Protein AF-A0A6L5P3E1-F1 (afdb_monomer_lite)

Radius of gyration: 33.95 Å; chains: 1; bounding box: 112×62×82 Å

Secondary structure (DSSP, 8-state):
-HHHHHHHHHHHHHHHHHHHHHHHHHHHHHHHHHHHHHHHHHHHHHHHHHHHHHHTT-EEEESSTT--EEEEE-SS-EEEEEGGGTPPPEE--S-EEEE-TTSEEEEESSSBPPPEE--HHHHHHHHHHHHT-TT-B-SS-EEEEEE-HHHHHHTT-S-SEEEEE-S-TT-S-BEETT-TT---EEEEEEEE--EEEEEEEEEE--SSS-EE------STT-------S---EEEEEEEEEE-EEEEEEEEETT--EEEEEEEE-HHHHHHHHHHHB-GGGTTSTHHHHHHHHHHHHHHHHHHHHTTSS-HHHHHHHHHHHHT-

InterPro domains:
  IPR018649 SHOCT domain [PF09851] (295-322)

Foldseek 3Di:
DVVVVVVVVVVVVVVVVVVVVVVVVVVVVVVVVVVVVVVVVVLLVVLVVLVVVQVVAWDKDQADPVSQKIWTDHLQFIWIDGNPPSDHTDTDDQWEWEADPQQKIWIQALDTDGIGHDDPVVSVVVVVSCVVPQRYYQYLFKDWWFWDPVQCVVLVFPHRIWMWTDRDQVDLWTFTSRRPVGWIKAWADKADDWDKDKAKWKWWDDDPDIDTDRDDQDPPPSDPPDDDPDIDMDIDIDMGIAFDWMWIWMATPVRDTDIIIIGGHPVRVVSCCVRNHDPPPVVPCPVVLVVVLVVVLVVLVVCVVVVVDDPVVSVVSNCVSVVD

Organism: Limosilactobacillus reuteri (NCBI:txid1598)

pLDDT: mean 70.56, std 16.51, range [34.97, 96.81]

Structure (mmCIF, N/CA/C/O backbone):
data_AF-A0A6L5P3E1-F1
#
_entry.id   AF-A0A6L5P3E1-F1
#
loop_
_atom_site.group_PDB
_atom_site.id
_atom_site.type_symbol
_atom_site.label_atom_id
_atom_site.label_alt_id
_atom_site.label_comp_id
_atom_site.label_asym_id
_atom_site.label_entity_id
_atom_site.label_seq_id
_atom_site.pdbx_PDB_ins_code
_atom_site.Cartn_x
_atom_site.Cartn_y
_atom_site.Cartn_z
_atom_site.occupancy
_atom_site.B_iso_or_equiv
_atom_site.auth_seq_id
_atom_site.auth_comp_id
_atom_site.auth_asym_id
_atom_site.auth_atom_id
_atom_site.pdbx_PDB_model_num
ATOM 1 N N . MET A 1 1 ? 76.278 -35.295 -17.788 1.00 58.22 1 MET A N 1
ATOM 2 C CA . MET A 1 1 ? 76.321 -33.839 -18.029 1.00 58.22 1 MET A CA 1
ATOM 3 C C . MET A 1 1 ? 75.333 -33.427 -19.122 1.00 58.22 1 MET A C 1
ATOM 5 O O . MET A 1 1 ? 74.475 -32.607 -18.835 1.00 58.22 1 MET A O 1
ATOM 9 N N . ASP A 1 2 ? 75.329 -34.061 -20.301 1.00 57.50 2 ASP A N 1
ATOM 10 C CA . ASP A 1 2 ? 74.426 -33.673 -21.412 1.00 57.50 2 ASP A CA 1
ATOM 11 C C . ASP A 1 2 ? 72.917 -33.856 -21.141 1.00 57.50 2 ASP A C 1
ATOM 13 O O . ASP A 1 2 ? 72.097 -33.037 -21.563 1.00 57.50 2 ASP A O 1
ATOM 17 N N . HIS A 1 3 ? 72.525 -34.878 -20.372 1.00 56.34 3 HIS A N 1
ATOM 18 C CA . HIS A 1 3 ? 71.117 -35.085 -19.995 1.00 56.34 3 HIS A CA 1
ATOM 19 C C . HIS A 1 3 ? 70.574 -34.029 -19.014 1.00 56.34 3 HIS A C 1
ATOM 21 O O . HIS A 1 3 ? 69.395 -33.688 -19.080 1.00 56.34 3 HIS A O 1
ATOM 27 N N . GLU A 1 4 ? 71.421 -33.474 -18.141 1.00 58.69 4 GLU A N 1
ATOM 28 C CA . GLU A 1 4 ? 71.029 -32.405 -17.209 1.00 58.69 4 GLU A CA 1
ATOM 29 C C . GLU A 1 4 ? 70.853 -31.066 -17.931 1.00 58.69 4 GLU A C 1
ATOM 31 O O . GLU A 1 4 ? 69.881 -30.355 -17.682 1.00 58.69 4 GLU A O 1
ATOM 36 N N . ILE A 1 5 ? 71.738 -30.757 -18.886 1.00 63.34 5 ILE A N 1
ATOM 37 C CA . ILE A 1 5 ? 71.661 -29.532 -19.696 1.00 63.34 5 ILE A CA 1
ATOM 38 C C . ILE A 1 5 ? 70.375 -29.526 -20.538 1.00 63.34 5 ILE A C 1
ATOM 40 O O . ILE A 1 5 ? 69.667 -28.521 -20.588 1.00 63.34 5 ILE A O 1
ATOM 44 N N . THR A 1 6 ? 70.011 -30.672 -21.121 1.00 68.38 6 THR A N 1
ATOM 45 C CA . THR A 1 6 ? 68.790 -30.817 -21.933 1.00 68.38 6 THR A CA 1
ATOM 46 C C . THR A 1 6 ? 67.511 -30.640 -21.102 1.00 68.38 6 THR A C 1
ATOM 48 O O . THR A 1 6 ? 66.546 -30.024 -21.556 1.00 68.38 6 THR A O 1
ATOM 51 N N . TYR A 1 7 ? 67.491 -31.134 -19.858 1.00 68.69 7 TYR A N 1
ATOM 52 C CA . TYR A 1 7 ? 66.347 -30.962 -18.957 1.00 68.69 7 TYR A CA 1
ATOM 53 C C . TYR A 1 7 ? 66.169 -29.500 -18.524 1.00 68.69 7 TYR A C 1
ATOM 55 O O . TYR A 1 7 ? 65.054 -28.978 -18.548 1.00 68.69 7 TYR A O 1
ATOM 63 N N . VAL A 1 8 ? 67.266 -28.816 -18.185 1.00 67.94 8 VAL A N 1
ATOM 64 C CA . VAL A 1 8 ? 67.237 -27.393 -17.810 1.00 67.94 8 VAL A CA 1
ATOM 65 C C . VAL A 1 8 ? 66.755 -26.527 -18.977 1.00 67.94 8 VAL A C 1
ATOM 67 O O . VAL A 1 8 ? 65.910 -25.655 -18.766 1.00 67.94 8 VAL A O 1
ATOM 70 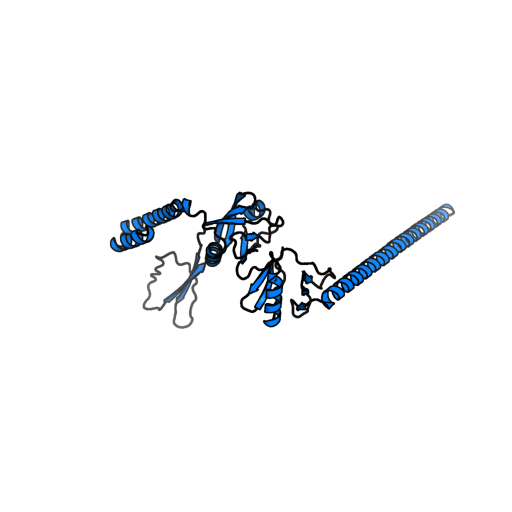N N . GLN A 1 9 ? 67.201 -26.811 -20.205 1.00 65.69 9 GLN A N 1
ATOM 71 C CA . GLN A 1 9 ? 66.767 -26.086 -21.402 1.00 65.69 9 GLN A CA 1
ATOM 72 C C . GLN A 1 9 ? 65.258 -26.252 -21.660 1.00 65.69 9 GLN A C 1
ATOM 74 O O . GLN A 1 9 ? 64.548 -25.261 -21.827 1.00 65.69 9 GLN A O 1
ATOM 79 N N . ASN A 1 10 ? 64.734 -27.479 -21.556 1.00 69.44 10 ASN A N 1
ATOM 80 C CA . ASN A 1 10 ? 63.301 -27.751 -21.718 1.00 69.44 10 ASN A CA 1
ATOM 81 C C . ASN A 1 10 ? 62.435 -27.041 -20.660 1.00 69.44 10 ASN A C 1
ATOM 83 O O . ASN A 1 10 ? 61.347 -26.553 -20.966 1.00 69.44 10 ASN A O 1
ATOM 87 N N . VAL A 1 11 ? 62.901 -26.940 -19.410 1.00 70.69 11 VAL A N 1
ATOM 88 C CA . VAL A 1 11 ? 62.178 -26.213 -18.348 1.00 70.69 11 VAL A CA 1
ATOM 89 C C . VAL A 1 11 ? 62.166 -24.701 -18.608 1.00 70.69 11 VAL A C 1
ATOM 91 O O . VAL A 1 11 ? 61.172 -24.033 -18.301 1.00 70.69 11 VAL A O 1
ATOM 94 N N . ILE A 1 12 ? 63.241 -24.149 -19.179 1.00 72.88 12 ILE A N 1
ATOM 95 C CA . ILE A 1 12 ? 63.320 -22.735 -19.573 1.00 72.88 12 ILE A CA 1
ATOM 96 C C . ILE A 1 12 ? 62.348 -22.446 -20.726 1.00 72.88 12 ILE A C 1
ATOM 98 O O . ILE A 1 12 ? 61.584 -21.480 -20.637 1.00 72.88 12 ILE A O 1
ATOM 102 N N . ASP A 1 13 ? 62.290 -23.315 -21.736 1.00 74.56 13 ASP A N 1
ATOM 103 C CA . ASP A 1 13 ? 61.394 -23.156 -22.888 1.00 74.56 13 ASP A CA 1
ATOM 104 C C . ASP A 1 13 ? 59.913 -23.261 -22.496 1.00 74.56 13 ASP A C 1
ATOM 106 O O . ASP A 1 13 ? 59.091 -22.444 -22.921 1.00 74.56 13 ASP A O 1
ATOM 110 N N . VAL A 1 14 ? 59.562 -24.183 -21.592 1.00 74.12 14 VAL A N 1
ATOM 111 C CA . VAL A 1 14 ? 58.193 -24.292 -21.056 1.00 74.12 14 VAL A CA 1
ATOM 112 C C . VAL A 1 14 ? 57.808 -23.045 -20.251 1.00 74.12 14 VAL A C 1
ATOM 114 O O . VAL A 1 14 ? 56.703 -22.525 -20.418 1.00 74.12 14 VAL A O 1
ATOM 117 N N . LYS A 1 15 ? 58.708 -22.507 -19.415 1.00 74.94 15 LYS A N 1
ATOM 118 C CA . LYS A 1 15 ? 58.455 -21.253 -18.678 1.00 74.94 15 LYS A CA 1
ATOM 119 C C . LYS A 1 15 ? 58.293 -20.058 -19.616 1.00 74.94 15 LYS A C 1
ATOM 121 O O . LYS A 1 15 ? 57.438 -19.208 -19.358 1.00 74.94 15 LYS A O 1
ATOM 126 N N . SER A 1 16 ? 59.081 -20.001 -20.689 1.00 75.19 16 SER A N 1
ATOM 127 C CA . SER A 1 16 ? 58.979 -18.966 -21.719 1.00 75.19 16 SER A CA 1
ATOM 128 C C . SER A 1 16 ? 57.623 -19.031 -22.434 1.00 75.19 16 SER A C 1
ATOM 130 O O . SER A 1 16 ? 56.894 -18.039 -22.463 1.00 75.19 16 SER A O 1
ATOM 132 N N . CYS A 1 17 ? 57.209 -20.227 -22.868 1.00 77.81 17 CYS A N 1
ATOM 133 C CA . CYS A 1 17 ? 55.918 -20.455 -23.523 1.00 77.81 17 CYS A CA 1
ATOM 134 C C . CYS A 1 17 ? 54.720 -20.124 -22.611 1.00 77.81 17 CYS A C 1
ATOM 136 O O . CYS A 1 17 ? 53.747 -19.503 -23.046 1.00 77.81 17 CYS A O 1
ATOM 138 N N . ILE A 1 18 ? 54.783 -20.490 -21.323 1.00 80.75 18 ILE A N 1
ATOM 139 C CA . ILE A 1 18 ? 53.735 -20.148 -20.346 1.00 80.75 18 ILE A CA 1
ATOM 140 C C . ILE A 1 18 ? 53.660 -18.632 -20.144 1.00 80.75 18 ILE A C 1
ATOM 142 O O . ILE A 1 18 ? 52.561 -18.078 -20.137 1.00 80.75 18 ILE A O 1
ATOM 146 N N . ARG A 1 19 ? 54.804 -17.947 -20.013 1.00 80.44 19 ARG A N 1
ATOM 147 C CA . ARG A 1 19 ? 54.857 -16.486 -19.850 1.00 80.44 19 ARG A CA 1
ATOM 148 C C . ARG A 1 19 ? 54.279 -15.763 -21.068 1.00 80.44 19 ARG A C 1
ATOM 150 O O . ARG A 1 19 ? 53.535 -14.802 -20.896 1.00 80.44 19 ARG A O 1
ATOM 157 N N . GLU A 1 20 ? 54.571 -16.238 -22.274 1.00 84.81 20 GLU A N 1
ATOM 158 C CA . GLU A 1 20 ? 54.031 -15.670 -23.511 1.00 84.81 20 GLU A CA 1
ATOM 159 C C . GLU A 1 20 ? 52.504 -15.820 -23.585 1.00 84.81 20 GLU A C 1
ATOM 161 O O . GLU A 1 20 ? 51.795 -14.833 -23.787 1.00 84.81 20 GLU A O 1
ATOM 166 N N . LYS A 1 21 ? 51.972 -17.017 -23.299 1.00 81.69 21 LYS A N 1
ATOM 167 C CA . LYS A 1 21 ? 50.517 -17.246 -23.241 1.00 81.69 21 LYS A CA 1
ATOM 168 C C . LYS A 1 21 ? 49.832 -16.409 -22.160 1.00 81.69 21 LYS A C 1
ATOM 170 O O . LYS A 1 21 ? 48.739 -15.894 -22.391 1.00 81.69 21 LYS A O 1
ATOM 175 N N . LEU A 1 22 ? 50.473 -16.240 -21.002 1.00 81.75 22 LEU A N 1
ATOM 176 C CA . LEU A 1 22 ? 49.956 -15.410 -19.914 1.00 81.75 22 LEU A CA 1
ATOM 177 C C . LEU A 1 22 ? 49.899 -13.930 -20.326 1.00 81.75 22 LEU A C 1
ATOM 179 O O . LEU A 1 22 ? 48.894 -13.269 -20.081 1.00 81.75 22 LEU A O 1
ATOM 183 N N . ASN A 1 23 ? 50.930 -13.429 -21.013 1.00 83.50 23 ASN A N 1
ATOM 184 C CA . ASN A 1 23 ? 50.966 -12.061 -21.534 1.00 83.50 23 ASN A CA 1
ATOM 185 C C . ASN A 1 23 ? 49.878 -11.816 -22.588 1.00 83.50 23 ASN A C 1
ATOM 187 O O . ASN A 1 23 ? 49.206 -10.787 -22.537 1.00 83.50 23 ASN A O 1
ATOM 191 N N . VAL A 1 24 ? 49.654 -12.769 -23.499 1.00 85.69 24 VAL A N 1
ATOM 192 C CA . VAL A 1 24 ? 48.561 -12.693 -24.484 1.00 85.69 24 VAL A CA 1
ATOM 193 C C . VAL A 1 24 ? 47.199 -12.685 -23.782 1.00 85.69 24 VAL A C 1
ATOM 195 O O . VAL A 1 24 ? 46.338 -11.874 -24.119 1.00 85.69 24 VAL A O 1
ATOM 198 N N . MET A 1 25 ? 47.010 -13.522 -22.759 1.00 87.94 25 MET A N 1
ATOM 199 C CA . MET A 1 25 ? 45.773 -13.544 -21.973 1.00 87.94 25 MET A CA 1
ATOM 200 C C . MET A 1 25 ? 45.535 -12.217 -21.235 1.00 87.94 25 MET A C 1
ATOM 202 O O . MET A 1 25 ? 44.429 -11.678 -21.288 1.00 87.94 25 MET A O 1
ATOM 206 N N . PHE A 1 26 ? 46.565 -11.649 -20.598 1.00 84.62 26 PHE A N 1
ATOM 207 C CA . PHE A 1 26 ? 46.470 -10.337 -19.951 1.00 84.62 26 PHE A CA 1
ATOM 208 C C . PHE A 1 26 ? 46.160 -9.222 -20.947 1.00 84.62 26 PHE A C 1
ATOM 210 O O . PHE A 1 26 ? 45.345 -8.351 -20.648 1.00 84.62 26 PHE A O 1
ATOM 217 N N . PHE A 1 27 ? 46.751 -9.268 -22.140 1.00 86.75 27 PHE A N 1
ATOM 218 C CA . PHE A 1 27 ? 46.481 -8.299 -23.198 1.00 86.75 27 PHE A CA 1
ATOM 219 C C . PHE A 1 27 ? 45.021 -8.360 -23.675 1.00 86.75 27 PHE A C 1
ATOM 221 O O . PHE A 1 27 ? 44.372 -7.323 -23.813 1.00 86.75 27 PHE A O 1
ATOM 228 N N . ILE A 1 28 ? 44.461 -9.564 -23.840 1.00 86.69 28 ILE A N 1
ATOM 229 C CA . ILE A 1 28 ? 43.047 -9.755 -24.201 1.00 86.69 28 ILE A CA 1
ATOM 230 C C . ILE A 1 28 ? 42.117 -9.229 -23.096 1.00 86.69 28 ILE A C 1
ATOM 232 O O . ILE A 1 28 ? 41.167 -8.501 -23.389 1.00 86.69 28 ILE A O 1
ATOM 236 N N . ILE A 1 29 ? 42.400 -9.543 -21.825 1.00 85.56 29 ILE A N 1
ATOM 237 C CA . ILE A 1 29 ? 41.624 -9.037 -20.678 1.00 85.56 29 ILE A CA 1
ATOM 238 C C . ILE A 1 29 ? 41.685 -7.506 -20.622 1.00 85.56 29 ILE A C 1
ATOM 240 O O . ILE A 1 29 ? 40.664 -6.852 -20.412 1.00 85.56 29 ILE A O 1
ATOM 244 N N . PHE A 1 30 ? 42.860 -6.922 -20.856 1.00 86.56 30 PHE A N 1
ATOM 245 C CA . PHE A 1 30 ? 43.052 -5.476 -20.862 1.00 86.56 30 PHE A CA 1
ATOM 246 C C . PHE A 1 30 ? 42.225 -4.784 -21.957 1.00 86.56 30 PHE A C 1
ATOM 248 O O . PHE A 1 30 ? 41.533 -3.805 -21.674 1.00 86.56 30 PHE A O 1
ATOM 255 N N . ILE A 1 31 ? 42.208 -5.330 -23.179 1.00 88.31 31 ILE A N 1
ATOM 256 C CA . ILE A 1 31 ? 41.351 -4.833 -24.270 1.00 88.31 31 ILE A CA 1
ATOM 257 C C . ILE A 1 31 ? 39.869 -4.928 -23.887 1.00 88.31 31 ILE A C 1
ATOM 259 O O . ILE A 1 31 ? 39.111 -3.987 -24.128 1.00 88.31 31 ILE A O 1
ATOM 263 N N . PHE A 1 32 ? 39.452 -6.029 -23.256 1.00 87.44 32 PHE A N 1
ATOM 264 C CA . PHE A 1 32 ? 38.067 -6.208 -22.824 1.0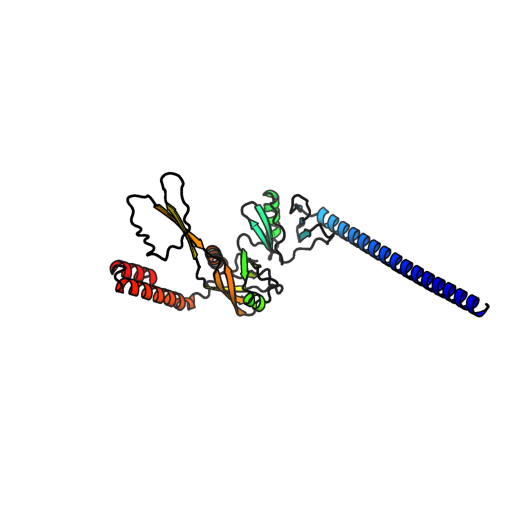0 87.44 32 PHE A CA 1
ATOM 265 C C . PHE A 1 32 ? 37.657 -5.180 -21.759 1.00 87.44 32 PHE A C 1
ATOM 267 O O . PHE A 1 32 ? 36.579 -4.595 -21.856 1.00 87.44 32 PHE A O 1
ATOM 274 N N . ILE A 1 33 ? 38.531 -4.895 -20.787 1.00 84.88 33 ILE A N 1
ATOM 275 C CA . ILE A 1 33 ? 38.301 -3.865 -19.763 1.00 84.88 33 ILE A CA 1
ATOM 276 C C . ILE A 1 33 ? 38.181 -2.479 -20.406 1.00 84.88 33 ILE A C 1
ATOM 278 O O . ILE A 1 33 ? 37.251 -1.742 -20.082 1.00 84.88 33 ILE A O 1
ATOM 282 N N . ILE A 1 34 ? 39.060 -2.130 -21.353 1.00 86.25 34 ILE A N 1
ATOM 283 C CA . ILE A 1 34 ? 38.974 -0.855 -22.086 1.00 86.25 34 ILE A CA 1
ATOM 284 C C . ILE A 1 34 ? 37.653 -0.762 -22.859 1.00 86.25 34 ILE A C 1
ATOM 286 O O . ILE A 1 34 ? 36.984 0.271 -22.800 1.00 86.25 34 ILE A O 1
ATOM 290 N N . GLY A 1 35 ? 37.252 -1.838 -23.543 1.00 84.94 35 GLY A N 1
ATOM 291 C CA . GLY A 1 35 ? 35.982 -1.907 -24.267 1.00 84.94 35 GLY A CA 1
ATOM 292 C C . GLY A 1 35 ? 34.771 -1.730 -23.348 1.00 84.94 35 GLY A C 1
ATOM 293 O O . GLY A 1 35 ? 33.874 -0.942 -23.655 1.00 84.94 35 GLY A O 1
ATOM 294 N N . LEU A 1 36 ? 34.772 -2.390 -22.186 1.00 81.94 36 LEU A N 1
ATOM 295 C CA . LEU A 1 36 ? 33.718 -2.268 -21.180 1.00 81.94 36 LEU A CA 1
ATOM 296 C C . LEU A 1 36 ? 33.656 -0.846 -20.603 1.00 81.94 36 LEU A C 1
ATOM 298 O O . LEU A 1 36 ? 32.580 -0.253 -20.557 1.00 81.94 36 LEU A O 1
ATOM 302 N N . CYS A 1 37 ? 34.799 -0.263 -20.232 1.00 78.69 37 CYS A N 1
ATOM 303 C CA . CYS A 1 37 ? 34.883 1.120 -19.761 1.00 78.69 37 CYS A CA 1
ATOM 304 C C . CYS A 1 37 ? 34.378 2.109 -20.821 1.00 78.69 37 CYS A C 1
ATOM 306 O O . CYS A 1 37 ? 33.576 2.990 -20.511 1.00 78.69 37 CYS A O 1
ATOM 308 N N . GLY A 1 38 ? 34.784 1.938 -22.083 1.00 80.75 38 GLY A N 1
ATOM 309 C CA . GLY A 1 38 ? 34.310 2.751 -23.204 1.00 80.75 38 GLY A CA 1
ATOM 310 C C . GLY A 1 38 ? 32.798 2.642 -23.410 1.00 80.75 38 GLY A C 1
ATOM 311 O O . GLY A 1 38 ? 32.121 3.660 -23.564 1.00 80.75 38 GLY A O 1
ATOM 312 N N . PHE A 1 39 ? 32.246 1.429 -23.331 1.00 79.12 39 PHE A N 1
ATOM 313 C CA . PHE A 1 39 ? 30.806 1.183 -23.410 1.00 79.12 39 PHE A CA 1
ATOM 314 C C . PHE A 1 39 ? 30.034 1.841 -22.255 1.00 79.12 39 PHE A C 1
ATOM 316 O O . PHE A 1 39 ? 28.998 2.472 -22.486 1.00 79.12 39 PHE A O 1
ATOM 323 N N . LEU A 1 40 ? 30.546 1.753 -21.024 1.00 67.88 40 LEU A N 1
ATOM 324 C CA . LEU A 1 40 ? 29.945 2.392 -19.849 1.00 67.88 40 LEU A CA 1
ATOM 325 C C . LEU A 1 40 ? 29.960 3.924 -19.968 1.00 67.88 40 LEU A C 1
ATOM 327 O O . LEU A 1 40 ? 28.929 4.564 -19.754 1.00 67.88 40 LEU A O 1
ATOM 331 N N . ILE A 1 41 ? 31.082 4.513 -20.396 1.00 72.75 41 ILE A N 1
ATOM 332 C CA . ILE A 1 41 ? 31.205 5.961 -20.643 1.00 72.75 41 ILE A CA 1
ATOM 333 C C . ILE A 1 41 ? 30.252 6.408 -21.761 1.00 72.75 41 ILE A C 1
ATOM 335 O O . ILE A 1 41 ? 29.603 7.452 -21.648 1.00 72.75 41 ILE A O 1
ATOM 339 N N . TYR A 1 42 ? 30.143 5.625 -22.837 1.00 76.81 42 TYR A N 1
ATOM 340 C CA . TYR A 1 42 ? 29.213 5.900 -23.930 1.00 76.81 42 TYR A CA 1
ATOM 341 C C . TYR A 1 42 ? 27.756 5.882 -23.448 1.00 76.81 42 TYR A C 1
ATOM 343 O O . TYR A 1 42 ? 27.034 6.855 -23.681 1.00 76.81 42 TYR A O 1
ATOM 351 N N . ARG A 1 43 ? 27.329 4.839 -22.714 1.00 69.88 43 ARG A N 1
ATOM 352 C CA . ARG A 1 43 ? 25.978 4.790 -22.122 1.00 69.88 43 ARG A CA 1
ATOM 353 C C . ARG A 1 43 ? 25.718 5.983 -21.210 1.00 69.88 43 ARG A C 1
ATOM 355 O O . ARG A 1 43 ? 24.656 6.593 -21.321 1.00 69.88 43 ARG A O 1
ATOM 362 N N . TYR A 1 44 ? 26.683 6.344 -20.366 1.00 68.88 44 TYR A N 1
ATOM 363 C CA . TYR A 1 44 ? 26.567 7.499 -19.478 1.00 68.88 44 TYR A CA 1
ATOM 364 C C . TYR A 1 44 ? 26.323 8.800 -20.261 1.00 68.88 44 TYR A C 1
ATOM 366 O O . TYR A 1 44 ? 25.380 9.535 -19.963 1.00 68.88 44 TYR A O 1
ATOM 374 N N . LYS A 1 45 ? 27.104 9.062 -21.321 1.00 67.56 45 LYS A N 1
ATOM 375 C CA . LYS A 1 45 ? 26.925 10.248 -22.181 1.00 67.56 45 LYS A CA 1
ATOM 376 C C . LYS A 1 45 ? 25.566 10.265 -22.887 1.00 67.56 45 LYS A C 1
ATOM 378 O O . LYS A 1 45 ? 24.901 11.300 -22.893 1.00 67.56 45 LYS A O 1
ATOM 383 N N . VAL A 1 46 ? 25.137 9.139 -23.461 1.00 68.88 46 VAL A N 1
ATOM 384 C CA . VAL A 1 46 ? 23.832 9.037 -24.140 1.00 68.88 46 VAL A CA 1
ATOM 385 C C . VAL A 1 46 ? 22.680 9.301 -23.167 1.00 68.88 46 VAL A C 1
ATOM 387 O O . VAL A 1 46 ? 21.758 10.047 -23.500 1.00 68.88 46 VAL A O 1
ATOM 390 N N . ASN A 1 47 ? 22.740 8.740 -21.957 1.00 63.28 47 ASN A N 1
ATOM 391 C CA . ASN A 1 47 ? 21.712 8.944 -20.935 1.00 63.28 47 ASN A CA 1
ATOM 392 C C . ASN A 1 47 ? 21.675 10.400 -20.450 1.00 63.28 47 ASN A C 1
ATOM 394 O O . ASN A 1 47 ? 20.591 10.977 -20.361 1.00 63.28 47 ASN A O 1
ATOM 398 N N . LYS A 1 48 ? 22.841 11.024 -20.233 1.00 64.62 48 LYS A N 1
ATOM 399 C CA . LYS A 1 48 ? 22.949 12.444 -19.862 1.00 64.62 48 LYS A CA 1
ATOM 400 C C . LYS A 1 48 ? 22.353 13.372 -20.927 1.00 64.62 48 LYS A C 1
ATOM 402 O O . LYS A 1 48 ? 21.625 14.298 -20.589 1.00 64.62 48 LYS A O 1
ATOM 407 N N . ASN A 1 49 ? 22.591 13.098 -22.210 1.00 65.25 49 ASN A N 1
ATOM 408 C CA . ASN A 1 49 ? 22.023 13.899 -23.300 1.00 65.25 49 ASN A CA 1
ATOM 409 C C . ASN A 1 49 ? 20.498 13.754 -23.406 1.00 65.25 49 ASN A C 1
ATOM 411 O O . ASN A 1 49 ? 19.802 14.749 -23.598 1.00 65.25 49 ASN A O 1
ATOM 415 N N . LYS A 1 50 ? 19.962 12.534 -23.250 1.00 63.41 50 LYS A N 1
ATOM 416 C CA . LYS A 1 50 ? 18.505 12.315 -23.201 1.00 63.41 50 LYS A CA 1
ATOM 417 C C . LYS A 1 50 ? 17.865 13.060 -22.031 1.00 63.41 50 LYS A C 1
ATOM 419 O O . LYS A 1 50 ? 16.809 13.655 -22.205 1.00 63.41 50 LYS A O 1
ATOM 424 N N . PHE A 1 51 ? 18.515 13.041 -20.871 1.00 61.56 51 PHE A N 1
ATOM 425 C CA . PHE A 1 51 ? 18.074 13.777 -19.693 1.00 61.56 51 PHE A CA 1
ATOM 426 C C . PHE A 1 51 ? 18.042 15.289 -19.935 1.00 61.56 51 PHE A C 1
ATOM 428 O O . PHE A 1 51 ? 16.998 15.900 -19.739 1.00 61.56 51 PHE A O 1
ATOM 435 N N . ASN A 1 52 ? 19.135 15.875 -20.433 1.00 64.62 52 ASN A N 1
ATOM 436 C CA . ASN A 1 52 ? 19.201 17.312 -20.707 1.00 64.62 52 ASN A CA 1
ATOM 437 C C . ASN A 1 52 ? 18.083 17.771 -21.655 1.00 64.62 52 ASN A C 1
ATOM 439 O O . ASN A 1 52 ? 17.478 18.807 -21.420 1.00 64.62 52 ASN A O 1
ATOM 443 N N . LYS A 1 53 ? 17.756 16.960 -22.670 1.00 64.94 53 LYS A N 1
ATOM 444 C CA . LYS A 1 53 ? 16.668 17.250 -23.611 1.00 64.94 53 LYS A CA 1
ATOM 445 C C . LYS A 1 53 ? 15.277 17.227 -22.961 1.00 64.94 53 LYS A C 1
ATOM 447 O O . LYS A 1 53 ? 14.413 17.998 -23.352 1.00 64.94 53 LYS A O 1
ATOM 452 N N . ILE A 1 54 ? 15.050 16.343 -21.987 1.00 61.84 54 ILE A N 1
ATOM 453 C CA . ILE A 1 54 ? 13.795 16.309 -21.214 1.00 61.84 54 ILE A CA 1
ATOM 454 C C . ILE A 1 54 ? 13.722 17.529 -20.285 1.00 61.84 54 ILE A C 1
ATOM 456 O O . ILE A 1 54 ? 12.677 18.155 -20.165 1.00 61.84 54 ILE A O 1
ATOM 460 N N . MET A 1 55 ? 14.843 17.897 -19.667 1.00 59.97 55 MET A N 1
ATOM 461 C CA . MET A 1 55 ? 14.932 19.016 -18.723 1.00 59.97 55 MET A CA 1
ATOM 462 C C . MET A 1 55 ? 14.790 20.394 -19.374 1.00 59.97 55 MET A C 1
ATOM 464 O O . MET A 1 55 ? 14.393 21.334 -18.699 1.00 59.97 55 MET A O 1
ATOM 468 N N . GLU A 1 56 ? 15.096 20.523 -20.664 1.00 59.62 56 GLU A N 1
ATOM 469 C CA . GLU A 1 56 ? 15.005 21.788 -21.408 1.00 59.62 56 GLU A CA 1
ATOM 470 C C . GLU A 1 56 ? 13.561 22.311 -21.530 1.00 59.62 56 GLU A C 1
ATOM 472 O O . GLU A 1 56 ? 13.345 23.514 -21.659 1.00 59.62 56 GLU A O 1
ATOM 477 N N . HIS A 1 57 ? 12.570 21.418 -21.429 1.00 54.53 57 HIS A N 1
ATOM 478 C CA . HIS A 1 57 ? 11.146 21.749 -21.555 1.00 54.53 57 HIS A CA 1
ATOM 479 C C . HIS A 1 57 ? 10.307 21.345 -20.336 1.00 54.53 57 HIS A C 1
ATOM 481 O O . HIS A 1 57 ? 9.104 21.597 -20.312 1.00 54.53 57 HIS A O 1
ATOM 487 N N . ALA A 1 58 ? 10.916 20.715 -19.329 1.00 56.59 58 ALA A N 1
ATOM 488 C CA . ALA A 1 58 ? 10.205 20.244 -18.152 1.00 56.59 58 ALA A CA 1
ATOM 489 C C . ALA A 1 58 ? 10.285 21.247 -16.998 1.00 56.59 58 ALA A C 1
ATOM 491 O O . ALA A 1 58 ? 11.334 21.828 -16.720 1.00 56.59 58 ALA A O 1
ATOM 492 N N . THR A 1 59 ? 9.189 21.381 -16.255 1.00 57.41 59 THR A N 1
ATOM 493 C CA . THR A 1 59 ? 9.235 21.973 -14.915 1.00 57.41 59 THR A CA 1
ATOM 494 C C . THR A 1 59 ? 9.715 20.898 -13.941 1.00 57.41 59 THR A C 1
ATOM 496 O O . THR A 1 59 ? 9.251 19.756 -13.980 1.00 57.41 59 THR A O 1
ATOM 499 N N . VAL A 1 60 ? 10.696 21.237 -13.102 1.00 57.47 60 VAL A N 1
ATOM 500 C CA . VAL A 1 60 ? 11.454 20.253 -12.316 1.00 57.47 60 VAL A CA 1
ATOM 501 C C . VAL A 1 60 ? 11.322 20.562 -10.834 1.00 57.47 60 VAL A C 1
ATOM 503 O O . VAL A 1 60 ? 11.683 21.647 -10.383 1.00 57.47 60 VAL A O 1
ATOM 506 N N . GLY A 1 61 ? 10.839 19.581 -10.074 1.00 58.75 61 GLY A N 1
ATOM 507 C CA . GLY A 1 61 ? 10.884 19.582 -8.615 1.00 58.75 61 GLY A CA 1
ATOM 508 C C . GLY A 1 61 ? 11.910 18.562 -8.124 1.00 58.75 61 GLY A C 1
ATOM 509 O O . GLY A 1 61 ? 11.768 17.365 -8.389 1.00 58.75 61 GLY A O 1
ATOM 510 N N . ALA A 1 62 ? 12.942 19.017 -7.411 1.00 54.41 62 ALA A N 1
ATOM 511 C CA . ALA A 1 62 ? 13.885 18.125 -6.735 1.00 54.41 62 ALA A CA 1
ATOM 512 C C . ALA A 1 62 ? 13.212 17.432 -5.530 1.00 54.41 62 ALA A C 1
ATOM 514 O O . ALA A 1 62 ? 12.441 18.050 -4.792 1.00 54.41 62 ALA A O 1
ATOM 515 N N . PHE A 1 63 ? 13.489 16.140 -5.330 1.00 52.38 63 PHE A N 1
ATOM 516 C CA . PHE A 1 63 ? 12.873 15.304 -4.287 1.00 52.38 63 PHE A CA 1
ATOM 517 C C . PHE A 1 63 ? 13.623 15.311 -2.955 1.00 52.38 63 PHE A C 1
ATOM 519 O O . PHE A 1 63 ? 13.162 14.764 -1.956 1.00 52.38 63 PHE A O 1
ATOM 526 N N . ASN A 1 64 ? 14.800 15.905 -2.936 1.00 52.66 64 ASN A N 1
ATOM 527 C CA . ASN A 1 64 ? 15.726 15.814 -1.831 1.00 52.66 64 ASN A CA 1
ATOM 528 C C . ASN A 1 64 ? 16.730 16.961 -1.917 1.00 52.66 64 ASN A C 1
ATOM 530 O O . ASN A 1 64 ? 16.998 17.507 -2.987 1.00 52.66 64 ASN A O 1
ATOM 534 N N . ASN A 1 65 ? 17.253 17.350 -0.754 1.00 50.78 65 ASN A N 1
ATOM 535 C CA . ASN A 1 65 ? 18.122 18.521 -0.611 1.00 50.78 65 ASN A CA 1
ATOM 536 C C . ASN A 1 65 ? 19.447 18.386 -1.377 1.00 50.78 65 ASN A C 1
ATOM 538 O O . ASN A 1 65 ? 20.084 19.389 -1.678 1.00 50.78 65 ASN A O 1
ATOM 542 N N . ASP A 1 66 ? 19.863 17.155 -1.670 1.00 54.56 66 ASP A N 1
ATOM 543 C CA . ASP A 1 66 ? 21.043 16.817 -2.470 1.00 54.56 66 ASP A CA 1
ATOM 544 C C . ASP A 1 66 ? 20.742 16.757 -3.978 1.00 54.56 66 ASP A C 1
ATOM 546 O O . ASP A 1 66 ? 21.651 16.565 -4.784 1.00 54.56 66 ASP A O 1
ATOM 550 N N . GLY A 1 67 ? 19.471 16.912 -4.363 1.00 56.75 67 GLY A N 1
ATOM 551 C CA . GLY A 1 67 ? 19.008 16.813 -5.735 1.00 56.75 67 GLY A CA 1
ATOM 552 C C . GLY A 1 67 ? 19.152 15.418 -6.328 1.00 56.75 67 GLY A C 1
ATOM 553 O O . GLY A 1 67 ? 19.105 15.322 -7.544 1.00 56.75 67 GLY A O 1
ATOM 554 N N . SER A 1 68 ? 19.340 14.353 -5.534 1.00 57.03 68 SER A N 1
ATOM 555 C CA . SER A 1 68 ? 19.606 13.002 -6.055 1.00 57.03 68 SER A CA 1
ATOM 556 C C . SER A 1 68 ? 18.361 12.253 -6.550 1.00 57.03 68 SER A C 1
ATOM 558 O O . SER A 1 68 ? 18.464 11.166 -7.109 1.00 57.03 68 SER A O 1
ATOM 560 N N . ALA A 1 69 ? 17.180 12.848 -6.448 1.00 59.38 69 ALA A N 1
ATOM 561 C CA . ALA A 1 69 ? 15.954 12.406 -7.088 1.00 59.38 69 ALA A CA 1
ATOM 562 C C . ALA A 1 69 ? 15.162 13.624 -7.580 1.00 59.38 69 ALA A C 1
ATOM 564 O O . ALA A 1 69 ? 15.211 14.706 -6.996 1.00 59.38 69 ALA A O 1
ATOM 565 N N . TYR A 1 70 ? 14.420 13.470 -8.671 1.00 65.69 70 TYR A N 1
ATOM 566 C CA . TYR A 1 70 ? 13.556 14.528 -9.200 1.00 65.69 70 TYR A CA 1
ATOM 567 C C . TYR A 1 70 ? 12.308 13.937 -9.841 1.00 65.69 70 TYR A C 1
ATOM 569 O O . TYR A 1 70 ? 12.325 12.811 -10.351 1.00 65.69 70 TYR A O 1
ATOM 577 N N . ILE A 1 71 ? 11.246 14.740 -9.861 1.00 67.62 71 ILE A N 1
ATOM 578 C CA . ILE A 1 71 ? 10.210 14.625 -10.879 1.00 67.62 71 ILE A CA 1
ATOM 579 C C . ILE A 1 71 ? 10.420 15.763 -11.861 1.00 67.62 71 ILE A C 1
ATOM 581 O O . ILE A 1 71 ? 10.559 16.926 -11.477 1.00 67.62 71 ILE A O 1
ATOM 585 N N . ALA A 1 72 ? 10.400 15.403 -13.133 1.00 68.69 72 ALA A N 1
ATOM 586 C CA . ALA A 1 72 ? 10.245 16.338 -14.228 1.00 68.69 72 ALA A CA 1
ATOM 587 C C . ALA A 1 72 ? 8.858 16.123 -14.829 1.00 68.69 72 ALA A C 1
ATOM 589 O O . ALA A 1 72 ? 8.401 14.984 -14.942 1.00 68.69 72 ALA A O 1
ATOM 590 N N . PHE A 1 73 ? 8.184 17.193 -15.216 1.00 67.56 73 PHE A N 1
ATOM 591 C CA . PHE A 1 73 ? 6.943 17.090 -15.969 1.00 67.56 73 PHE A CA 1
ATOM 592 C C . PHE A 1 73 ? 6.935 18.082 -17.129 1.00 67.56 73 PHE A C 1
ATOM 594 O O . PHE A 1 73 ? 7.351 19.229 -16.973 1.00 67.56 73 PHE A O 1
ATOM 601 N N . ASP A 1 74 ? 6.483 17.609 -18.287 1.00 67.56 74 ASP A N 1
ATOM 602 C CA . ASP A 1 74 ? 6.120 18.426 -19.445 1.00 67.56 74 ASP A CA 1
ATOM 603 C C . ASP A 1 74 ? 4.583 18.435 -19.605 1.00 67.56 74 ASP A C 1
ATOM 605 O O . ASP A 1 74 ? 3.863 17.865 -18.777 1.00 67.56 74 ASP A O 1
ATOM 609 N N . GLU A 1 75 ? 4.067 19.109 -20.636 1.00 63.41 75 GLU A N 1
ATOM 610 C CA . GLU A 1 75 ? 2.619 19.233 -20.886 1.00 63.41 75 GLU A CA 1
ATOM 611 C C . GLU A 1 75 ? 1.903 17.872 -21.024 1.00 63.41 75 GLU A C 1
ATOM 613 O O . GLU A 1 75 ? 0.711 17.763 -20.729 1.00 63.41 75 GLU A O 1
ATOM 618 N N . GLU A 1 76 ? 2.628 16.821 -21.418 1.00 61.62 76 GLU A N 1
ATOM 619 C CA . GLU A 1 76 ? 2.089 15.509 -21.790 1.00 61.62 76 GLU A CA 1
ATOM 620 C C . GLU A 1 76 ? 2.667 14.334 -20.984 1.00 61.62 76 GLU A C 1
ATOM 622 O O . GLU A 1 76 ? 2.132 13.218 -21.045 1.00 61.62 76 GLU A O 1
ATOM 627 N N . ASN A 1 77 ? 3.766 14.536 -20.244 1.00 62.72 77 ASN A N 1
ATOM 628 C CA . ASN A 1 77 ? 4.488 13.471 -19.538 1.00 62.72 77 ASN A CA 1
ATOM 629 C C . ASN A 1 77 ? 4.966 13.860 -18.129 1.00 62.72 77 ASN A C 1
ATOM 631 O O . ASN A 1 77 ? 5.519 14.933 -17.917 1.00 62.72 77 ASN A O 1
ATOM 635 N N . VAL A 1 78 ? 4.857 12.921 -17.180 1.00 67.25 78 VAL A N 1
ATOM 636 C CA . VAL A 1 78 ? 5.563 12.969 -15.891 1.00 67.25 78 VAL A CA 1
ATOM 637 C C . VAL A 1 78 ? 6.696 11.941 -15.910 1.00 67.25 78 VAL A C 1
ATOM 639 O O . VAL A 1 78 ? 6.518 10.801 -16.349 1.00 67.25 78 VAL A O 1
ATOM 642 N N . TYR A 1 79 ? 7.865 12.330 -15.422 1.00 70.19 79 TYR A N 1
ATOM 643 C CA . TYR A 1 79 ? 9.070 11.514 -15.345 1.00 70.19 79 TYR A CA 1
ATOM 644 C C . TYR A 1 79 ? 9.601 11.518 -13.915 1.00 70.19 79 TYR A C 1
ATOM 646 O O . TYR A 1 79 ? 9.602 12.562 -13.270 1.00 70.19 79 TYR A O 1
ATOM 654 N N . SER A 1 80 ? 10.118 10.386 -13.439 1.00 68.50 80 SER A N 1
ATOM 655 C CA . SER A 1 80 ? 10.980 10.349 -12.251 1.00 68.50 80 SER A CA 1
ATOM 656 C C . SER A 1 80 ? 12.331 9.746 -12.572 1.00 68.50 80 SER A C 1
ATOM 658 O O . SER A 1 80 ? 12.495 8.971 -13.524 1.00 68.50 80 SER A O 1
ATOM 660 N N . ASN A 1 81 ? 13.309 10.099 -11.745 1.00 63.81 81 ASN A N 1
ATOM 661 C CA . ASN A 1 81 ? 14.608 9.456 -11.751 1.00 63.81 81 ASN A CA 1
ATOM 662 C C . ASN A 1 81 ? 15.296 9.557 -10.385 1.00 63.81 81 ASN A C 1
ATOM 664 O O . ASN A 1 81 ? 15.052 10.499 -9.629 1.00 63.81 81 ASN A O 1
ATOM 668 N N . TYR A 1 82 ? 16.193 8.606 -10.132 1.00 55.66 82 TYR A N 1
ATOM 669 C CA . TYR A 1 82 ? 17.189 8.633 -9.067 1.00 55.66 82 TYR A CA 1
ATOM 670 C C . TYR A 1 82 ? 18.559 8.850 -9.726 1.00 55.66 82 TYR A C 1
ATOM 672 O O . TYR A 1 82 ? 19.003 8.038 -10.538 1.00 55.66 82 TYR A O 1
ATOM 680 N N . PHE A 1 83 ? 19.226 9.957 -9.412 1.00 53.12 83 PHE A N 1
ATOM 681 C CA . PHE A 1 83 ? 20.513 10.346 -9.992 1.00 53.12 83 PHE A CA 1
ATOM 682 C C . PHE A 1 83 ? 21.645 9.355 -9.703 1.00 53.12 83 PHE A C 1
ATOM 684 O O . PHE A 1 83 ? 22.620 9.351 -10.454 1.00 53.12 83 PHE A O 1
ATOM 691 N N . ASP A 1 84 ? 21.520 8.498 -8.687 1.00 48.19 84 ASP A N 1
ATOM 692 C CA . ASP A 1 84 ? 22.640 7.671 -8.222 1.00 48.19 84 ASP A CA 1
ATOM 693 C C . ASP A 1 84 ? 23.163 6.653 -9.249 1.00 48.19 84 ASP A C 1
ATOM 695 O O . ASP A 1 84 ? 24.322 6.257 -9.173 1.00 48.19 84 ASP A O 1
ATOM 699 N N . ASN A 1 85 ? 22.378 6.273 -10.264 1.00 50.00 85 ASN A N 1
ATOM 700 C CA . ASN A 1 85 ? 22.753 5.160 -11.151 1.00 50.00 85 ASN A CA 1
ATOM 701 C C . ASN A 1 85 ? 22.894 5.516 -12.639 1.00 50.00 85 ASN A C 1
ATOM 703 O O . ASN A 1 85 ? 23.054 4.624 -13.474 1.00 50.00 85 ASN A O 1
ATOM 707 N N . GLY A 1 86 ? 22.820 6.799 -13.018 1.00 52.38 86 GLY A N 1
ATOM 708 C CA . GLY A 1 86 ? 22.840 7.185 -14.437 1.00 52.38 86 GLY A CA 1
ATOM 709 C C . GLY A 1 86 ? 21.695 6.561 -15.252 1.00 52.38 86 GLY A C 1
ATOM 710 O O . GLY A 1 86 ? 21.817 6.389 -16.472 1.00 52.38 86 GLY A O 1
ATOM 711 N N . GLU A 1 87 ? 20.599 6.190 -14.582 1.00 55.88 87 GLU A N 1
ATOM 712 C CA . GLU A 1 87 ? 19.404 5.661 -15.228 1.00 55.88 87 GLU A CA 1
ATOM 713 C C . GLU A 1 87 ? 18.739 6.745 -16.081 1.00 55.88 87 GLU A C 1
ATOM 715 O O . GLU A 1 87 ? 18.827 7.944 -15.811 1.00 55.88 87 GLU A O 1
ATOM 720 N N . THR A 1 88 ? 18.093 6.332 -17.169 1.00 59.88 88 THR A N 1
ATOM 721 C CA . THR A 1 88 ? 17.276 7.242 -17.974 1.00 59.88 88 THR A CA 1
ATOM 722 C C . THR A 1 88 ? 16.019 7.619 -17.196 1.00 59.88 88 THR A C 1
ATOM 724 O O . THR A 1 88 ? 15.419 6.711 -16.613 1.00 59.88 88 THR A O 1
ATOM 727 N N . PRO A 1 89 ? 15.565 8.888 -17.253 1.00 62.50 89 PRO A N 1
ATOM 728 C CA . PRO A 1 89 ? 14.287 9.280 -16.668 1.00 62.50 89 PRO A CA 1
ATOM 729 C C . PRO A 1 89 ? 13.203 8.320 -17.145 1.00 62.50 89 PRO A C 1
ATOM 731 O O . PRO A 1 89 ? 13.041 8.109 -18.354 1.00 62.50 89 PRO A O 1
ATOM 734 N N . ARG A 1 90 ? 12.501 7.683 -16.210 1.00 62.00 90 ARG A N 1
ATOM 735 C CA . ARG A 1 90 ? 11.433 6.754 -16.570 1.00 62.00 90 ARG A CA 1
ATOM 736 C C . ARG A 1 90 ? 10.159 7.558 -16.710 1.00 62.00 90 ARG A C 1
ATOM 738 O O . ARG A 1 90 ? 9.742 8.229 -15.768 1.00 62.00 90 ARG A O 1
ATOM 745 N N . LYS A 1 91 ? 9.537 7.480 -17.891 1.00 65.44 91 LYS A N 1
ATOM 746 C CA . LYS A 1 91 ? 8.174 7.979 -18.069 1.00 65.44 91 LYS A CA 1
ATOM 747 C C . LYS A 1 91 ? 7.286 7.212 -17.102 1.00 65.44 91 LYS A C 1
ATOM 749 O O . LYS A 1 91 ? 7.167 5.987 -17.178 1.00 65.44 91 LYS A O 1
ATOM 754 N N . ILE A 1 92 ? 6.682 7.956 -16.201 1.00 64.38 92 ILE A N 1
ATOM 755 C CA . ILE A 1 92 ? 5.790 7.442 -15.192 1.00 64.38 92 ILE A CA 1
ATOM 756 C C . ILE A 1 92 ? 4.453 7.158 -15.881 1.00 64.38 92 ILE A C 1
ATOM 758 O O . ILE A 1 92 ? 3.671 8.063 -16.164 1.00 64.38 92 ILE A O 1
ATOM 762 N N . LYS A 1 93 ? 4.197 5.884 -16.185 1.00 54.91 93 LYS A N 1
ATOM 763 C CA . LYS A 1 93 ? 2.880 5.401 -16.613 1.00 54.91 93 LYS A CA 1
ATOM 764 C C . LYS A 1 93 ? 2.276 4.617 -15.450 1.00 54.91 93 LYS A C 1
ATOM 766 O O . LYS A 1 93 ? 2.908 3.688 -14.952 1.00 54.91 93 LYS A O 1
ATOM 771 N N . ASP A 1 94 ? 1.080 5.007 -15.016 1.00 54.84 94 ASP A N 1
ATOM 772 C CA . ASP A 1 94 ? 0.319 4.349 -13.938 1.00 54.84 94 ASP A CA 1
ATOM 773 C C . ASP A 1 94 ? 0.958 4.444 -12.549 1.00 54.84 94 ASP A C 1
ATOM 775 O O . ASP A 1 94 ? 1.144 3.449 -11.851 1.00 54.84 94 ASP A O 1
ATOM 779 N N . THR A 1 95 ? 1.325 5.650 -12.141 1.00 61.41 95 THR A N 1
ATOM 780 C CA . THR A 1 95 ? 1.870 5.896 -10.805 1.00 61.41 95 THR A CA 1
ATOM 781 C C . THR A 1 95 ? 0.962 6.799 -10.036 1.00 61.41 95 THR A C 1
ATOM 783 O O . THR A 1 95 ? 0.391 7.745 -10.576 1.00 61.41 95 THR A O 1
ATOM 786 N N . VAL A 1 96 ? 0.853 6.490 -8.758 1.00 62.19 96 VAL A N 1
ATOM 787 C CA . VAL A 1 96 ? -0.055 7.189 -7.884 1.00 62.19 96 VAL A CA 1
ATOM 788 C C . VAL A 1 96 ? 0.723 8.209 -7.094 1.00 62.19 96 VAL A C 1
ATOM 790 O O . VAL A 1 96 ? 1.592 7.876 -6.294 1.00 62.19 96 VAL A O 1
ATOM 793 N N . PHE A 1 97 ? 0.395 9.471 -7.321 1.00 68.25 97 PHE A N 1
ATOM 794 C CA . PHE A 1 97 ? 0.893 10.551 -6.496 1.00 68.25 97 PHE A CA 1
ATOM 795 C C . PHE A 1 97 ? -0.057 10.734 -5.324 1.00 68.25 97 PHE A C 1
ATOM 797 O O . PHE A 1 97 ? -1.286 10.735 -5.486 1.00 68.25 97 PHE A O 1
ATOM 804 N N . TYR A 1 98 ? 0.514 10.913 -4.139 1.00 65.94 98 TYR A N 1
ATOM 805 C CA . TYR A 1 98 ? -0.232 11.413 -3.001 1.00 65.94 98 TYR A CA 1
ATOM 806 C C . TYR A 1 98 ? 0.318 12.756 -2.558 1.00 65.94 98 TYR A C 1
ATOM 808 O O . TYR A 1 98 ? 1.520 13.001 -2.597 1.00 65.94 98 TYR A O 1
ATOM 816 N N . PHE A 1 99 ? -0.593 13.603 -2.094 1.00 65.19 99 PHE A N 1
ATOM 817 C CA . PHE A 1 99 ? -0.280 14.889 -1.494 1.00 65.19 99 PHE A CA 1
ATOM 818 C C . PHE A 1 99 ? -0.731 14.840 -0.040 1.00 65.19 99 PHE A C 1
ATOM 820 O O . PHE A 1 99 ? -1.917 14.638 0.239 1.00 65.19 99 PHE A O 1
ATOM 827 N 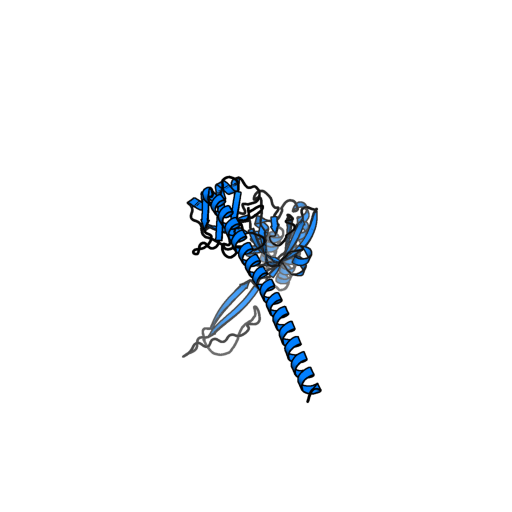N . ALA A 1 100 ? 0.209 14.996 0.881 1.00 60.75 100 ALA A N 1
ATOM 828 C CA . ALA A 1 100 ? -0.085 15.210 2.285 1.00 60.75 100 ALA A CA 1
ATOM 829 C C . ALA A 1 100 ? -0.484 16.676 2.541 1.00 60.75 100 ALA A C 1
ATOM 831 O O . ALA A 1 100 ? -0.348 17.552 1.682 1.00 60.75 100 ALA A O 1
ATOM 832 N N . GLN A 1 101 ? -1.036 16.938 3.728 1.00 61.59 101 GLN A N 1
ATOM 833 C CA . GLN A 1 101 ? -1.579 18.253 4.096 1.00 61.59 101 GLN A CA 1
ATOM 834 C C . GLN A 1 101 ? -0.505 19.349 4.201 1.00 61.59 101 GLN A C 1
ATOM 836 O O . GLN A 1 101 ? -0.819 20.528 4.081 1.00 61.59 101 GLN A O 1
ATOM 841 N N . ASP A 1 102 ? 0.754 18.967 4.386 1.00 62.94 102 ASP A N 1
ATOM 842 C CA . ASP A 1 102 ? 1.926 19.832 4.537 1.00 62.94 102 ASP A CA 1
ATOM 843 C C . ASP A 1 102 ? 2.641 20.142 3.206 1.00 62.94 102 ASP A C 1
ATOM 845 O O . ASP A 1 102 ? 3.795 20.571 3.218 1.00 62.94 102 ASP A O 1
ATOM 849 N N . ASN A 1 103 ? 1.960 19.949 2.068 1.00 64.31 103 ASN A N 1
ATOM 850 C CA . ASN A 1 103 ? 2.502 20.048 0.701 1.00 64.31 103 ASN A CA 1
ATOM 851 C C . ASN A 1 103 ? 3.581 19.022 0.363 1.00 64.31 103 ASN A C 1
ATOM 853 O O . ASN A 1 103 ? 4.352 19.188 -0.581 1.00 64.31 103 ASN A O 1
ATOM 857 N N . THR A 1 104 ? 3.621 17.938 1.116 1.00 62.81 104 THR A N 1
ATOM 858 C CA . THR A 1 104 ? 4.507 16.836 0.814 1.00 62.81 104 THR A CA 1
ATOM 859 C C . THR A 1 104 ? 3.899 15.960 -0.280 1.00 62.81 104 THR A C 1
ATOM 861 O O . THR A 1 104 ? 2.779 15.468 -0.133 1.00 62.81 104 THR A O 1
ATOM 864 N N . ILE A 1 105 ? 4.625 15.769 -1.381 1.00 66.38 105 ILE A N 1
ATOM 865 C CA . ILE A 1 105 ? 4.304 14.780 -2.410 1.00 66.38 105 ILE A CA 1
ATOM 866 C C . ILE A 1 105 ? 5.075 13.507 -2.110 1.00 66.38 105 ILE A C 1
ATOM 868 O O . ILE A 1 105 ? 6.293 13.526 -1.929 1.00 66.38 105 ILE A O 1
ATOM 872 N N . GLY A 1 106 ? 4.371 12.384 -2.138 1.00 66.19 106 GLY A N 1
ATOM 873 C CA . GLY A 1 106 ? 5.015 11.096 -2.309 1.00 66.19 106 GLY A CA 1
ATOM 874 C C . GLY A 1 106 ? 4.543 10.402 -3.573 1.00 66.19 106 GLY A C 1
ATOM 875 O O . GLY A 1 106 ? 3.439 10.626 -4.081 1.00 66.19 106 GLY A O 1
ATOM 876 N N . ILE A 1 107 ? 5.424 9.551 -4.077 1.00 67.00 107 ILE A N 1
ATOM 877 C CA . ILE A 1 107 ? 5.181 8.722 -5.244 1.00 67.00 107 ILE A CA 1
ATOM 878 C C . ILE A 1 107 ? 4.970 7.295 -4.748 1.00 67.00 107 ILE A C 1
ATOM 880 O O . ILE A 1 107 ? 5.852 6.694 -4.135 1.00 67.00 107 ILE A O 1
ATOM 884 N N . ILE A 1 108 ? 3.790 6.753 -5.017 1.00 63.41 108 ILE A N 1
ATOM 885 C CA . ILE A 1 108 ? 3.479 5.349 -4.794 1.00 63.41 108 ILE A CA 1
ATOM 886 C C . ILE A 1 108 ? 3.777 4.606 -6.101 1.00 63.41 108 ILE A C 1
ATOM 888 O O . ILE A 1 108 ? 2.972 4.617 -7.038 1.00 63.41 108 ILE A O 1
ATOM 892 N N . LEU A 1 109 ? 4.964 3.998 -6.153 1.00 59.56 109 LEU A N 1
ATOM 893 C CA . LEU A 1 109 ? 5.369 3.020 -7.166 1.00 59.56 109 LEU A CA 1
ATOM 894 C C . LEU A 1 109 ? 5.204 1.593 -6.604 1.00 59.56 109 LEU A C 1
ATOM 896 O O . LEU A 1 109 ? 4.527 1.383 -5.593 1.00 59.56 109 LEU A O 1
ATOM 900 N N . ASP A 1 110 ? 5.805 0.613 -7.279 1.00 51.50 110 ASP A N 1
ATOM 901 C CA . ASP A 1 110 ? 6.024 -0.733 -6.751 1.00 51.50 110 ASP A CA 1
ATOM 902 C C . ASP A 1 110 ? 6.694 -0.658 -5.365 1.00 51.50 110 ASP A C 1
ATOM 904 O O . ASP A 1 110 ? 6.170 -1.210 -4.411 1.00 51.50 110 ASP A O 1
ATOM 908 N N . GLN A 1 111 ? 7.721 0.163 -5.158 1.00 49.31 111 GLN A N 1
ATOM 909 C CA . GLN A 1 111 ? 8.184 0.525 -3.808 1.00 49.31 111 GLN A CA 1
ATOM 910 C C . GLN A 1 111 ? 7.868 1.989 -3.467 1.00 49.31 111 GLN A C 1
ATOM 912 O O . GLN A 1 111 ? 7.690 2.822 -4.353 1.00 49.31 111 GLN A O 1
ATOM 917 N N . ILE A 1 112 ? 7.745 2.325 -2.175 1.00 50.72 112 ILE A N 1
ATOM 918 C CA . ILE A 1 112 ? 7.636 3.737 -1.775 1.00 50.72 112 ILE A CA 1
ATOM 919 C C . ILE A 1 112 ? 8.985 4.387 -2.075 1.00 50.72 112 ILE A C 1
ATOM 921 O O . ILE A 1 112 ? 9.987 4.037 -1.452 1.00 50.72 112 ILE A O 1
ATOM 925 N N . TYR A 1 113 ? 8.998 5.336 -3.000 1.00 56.00 113 TYR A N 1
ATOM 926 C CA . TYR A 1 113 ? 10.156 6.188 -3.251 1.00 56.00 113 TYR A CA 1
ATOM 927 C C . TYR A 1 113 ? 10.082 7.444 -2.369 1.00 56.00 113 TYR A C 1
ATOM 929 O O . TYR A 1 113 ? 9.012 7.741 -1.826 1.00 56.00 113 TYR A O 1
ATOM 937 N N . PRO A 1 114 ? 11.212 8.143 -2.143 1.00 51.41 114 PRO A N 1
ATOM 938 C CA . PRO A 1 114 ? 11.314 9.206 -1.159 1.00 51.41 114 PRO A CA 1
ATOM 939 C C . PRO A 1 114 ? 10.225 10.258 -1.313 1.00 51.41 114 PRO A C 1
ATOM 941 O O . PRO A 1 114 ? 9.739 10.592 -2.393 1.00 51.41 114 PRO A O 1
ATOM 944 N N . ILE A 1 115 ? 9.859 10.754 -0.148 1.00 57.91 115 ILE A N 1
ATOM 945 C CA . ILE A 1 115 ? 8.815 11.721 0.095 1.00 57.91 115 ILE A CA 1
ATOM 946 C C . ILE A 1 115 ? 9.481 13.099 0.052 1.00 57.91 115 ILE A C 1
ATOM 948 O O . ILE A 1 115 ? 10.451 13.305 0.780 1.00 57.91 115 ILE A O 1
ATOM 952 N N . THR A 1 116 ? 8.975 14.033 -0.756 1.00 58.41 116 THR A N 1
ATOM 953 C CA . THR A 1 116 ? 9.521 15.398 -0.809 1.00 58.41 116 THR A CA 1
ATOM 954 C C . THR A 1 116 ? 8.474 16.445 -0.502 1.00 58.41 116 THR A C 1
ATOM 956 O O . THR A 1 116 ? 7.313 16.331 -0.900 1.00 58.41 116 THR A O 1
ATOM 959 N N . LYS A 1 117 ? 8.898 17.508 0.172 1.00 61.25 117 LYS A N 1
ATOM 960 C CA . LYS A 1 117 ? 8.082 18.701 0.339 1.00 61.25 117 LYS A CA 1
ATOM 961 C C . LYS A 1 117 ? 8.260 19.589 -0.880 1.00 61.25 117 LYS A C 1
ATOM 963 O O . LYS A 1 117 ? 9.378 19.978 -1.197 1.00 61.25 117 LYS A O 1
ATOM 968 N N . ILE A 1 118 ? 7.158 19.937 -1.525 1.00 62.72 118 ILE A N 1
ATOM 969 C CA . ILE A 1 118 ? 7.154 20.933 -2.594 1.00 62.72 118 ILE A CA 1
ATOM 970 C C . ILE A 1 118 ? 6.507 22.228 -2.101 1.00 62.72 118 ILE A C 1
ATOM 972 O O . ILE A 1 118 ? 5.708 22.222 -1.158 1.00 62.72 118 ILE A O 1
ATOM 976 N N . ASP A 1 119 ? 6.843 23.362 -2.709 1.00 65.81 119 ASP A N 1
ATOM 977 C CA . ASP A 1 119 ? 6.135 24.607 -2.426 1.00 65.81 119 ASP A CA 1
ATOM 978 C C . ASP A 1 119 ? 4.735 24.627 -3.068 1.00 65.81 119 ASP A C 1
ATOM 980 O O . ASP A 1 119 ? 4.378 23.818 -3.928 1.00 65.81 119 ASP A O 1
ATOM 984 N N . ASN A 1 120 ? 3.916 25.584 -2.629 1.00 67.19 120 ASN A N 1
ATOM 985 C CA . ASN A 1 120 ? 2.521 25.710 -3.047 1.00 67.19 120 ASN A CA 1
ATOM 986 C C . ASN A 1 120 ? 2.337 26.008 -4.544 1.00 67.19 120 ASN A C 1
ATOM 988 O O . ASN A 1 120 ? 1.325 25.602 -5.114 1.00 67.19 120 ASN A O 1
ATOM 992 N N . ASN A 1 121 ? 3.260 26.734 -5.179 1.00 67.62 121 ASN A N 1
ATOM 993 C CA . ASN A 1 121 ? 3.124 27.109 -6.586 1.00 67.62 121 ASN A CA 1
ATOM 994 C C . ASN A 1 121 ? 3.386 25.890 -7.478 1.00 67.62 121 ASN A C 1
ATOM 996 O O . ASN A 1 121 ? 2.532 25.516 -8.286 1.00 67.62 121 ASN A O 1
ATOM 1000 N N . LEU A 1 122 ? 4.500 25.195 -7.227 1.00 65.00 122 LEU A N 1
ATOM 1001 C CA . LEU A 1 122 ? 4.814 23.912 -7.863 1.00 65.00 122 LEU A CA 1
ATOM 1002 C C . LEU A 1 122 ? 3.708 22.874 -7.624 1.00 65.00 122 LEU A C 1
ATOM 1004 O O . LEU A 1 122 ? 3.368 22.118 -8.532 1.00 65.00 122 LEU A O 1
ATOM 1008 N N . ARG A 1 123 ? 3.068 22.887 -6.447 1.00 71.31 123 ARG A N 1
ATOM 1009 C CA . ARG A 1 123 ? 1.939 21.996 -6.134 1.00 71.31 123 ARG A CA 1
ATOM 1010 C C . ARG A 1 123 ? 0.761 22.215 -7.063 1.00 71.31 123 ARG A C 1
ATOM 1012 O O . ARG A 1 123 ? 0.211 21.242 -7.570 1.00 71.31 123 ARG A O 1
ATOM 1019 N N . ASN A 1 124 ? 0.357 23.464 -7.258 1.00 73.62 124 ASN A N 1
ATOM 1020 C CA . ASN A 1 124 ? -0.809 23.781 -8.075 1.00 73.62 124 ASN A CA 1
ATOM 1021 C C . ASN A 1 124 ? -0.555 23.456 -9.549 1.00 73.62 124 ASN A C 1
ATOM 1023 O O . ASN A 1 124 ? -1.407 22.839 -10.180 1.00 73.62 124 ASN A O 1
ATOM 1027 N N . GLN A 1 125 ? 0.635 23.779 -10.064 1.00 69.81 125 GLN A N 1
ATOM 1028 C CA . GLN A 1 125 ? 1.037 23.414 -11.426 1.00 69.81 125 GLN A CA 1
ATOM 1029 C C . GLN A 1 125 ? 1.034 21.895 -11.620 1.00 69.81 125 GLN A C 1
ATOM 1031 O O . GLN A 1 125 ? 0.456 21.385 -12.577 1.00 69.81 125 GLN A O 1
ATOM 1036 N N . PHE A 1 126 ? 1.605 21.159 -10.665 1.00 70.12 126 PHE A N 1
ATOM 1037 C CA . PHE A 1 126 ? 1.630 19.704 -10.717 1.00 70.12 126 PHE A CA 1
ATOM 1038 C C . PHE A 1 126 ? 0.219 19.100 -10.634 1.00 70.12 126 PHE A C 1
ATOM 1040 O O . PHE A 1 126 ? -0.103 18.190 -11.391 1.00 70.12 126 PHE A O 1
ATOM 1047 N N . LEU A 1 127 ? -0.661 19.631 -9.778 1.00 72.06 127 LEU A N 1
ATOM 1048 C CA . LEU A 1 127 ? -2.062 19.201 -9.705 1.00 72.06 127 LEU A CA 1
ATOM 1049 C C . LEU A 1 127 ? -2.826 19.449 -11.012 1.00 72.06 127 LEU A C 1
ATOM 1051 O O . LEU A 1 127 ? -3.597 18.577 -11.404 1.00 72.06 127 LEU A O 1
ATOM 1055 N N . GLU A 1 128 ? -2.629 20.592 -11.678 1.00 71.75 128 GLU A N 1
ATOM 1056 C CA . GLU A 1 128 ? -3.241 20.871 -12.987 1.00 71.75 128 GLU A CA 1
ATOM 1057 C C . GLU A 1 128 ? -2.780 19.871 -14.046 1.00 71.75 128 GLU A C 1
ATOM 1059 O O . GLU A 1 128 ? -3.610 19.289 -14.740 1.00 71.75 128 GLU A O 1
ATOM 1064 N N . ILE A 1 129 ? -1.476 19.590 -14.109 1.00 68.50 129 ILE A N 1
ATOM 1065 C CA . ILE A 1 129 ? -0.925 18.609 -15.050 1.00 68.50 129 ILE A CA 1
ATOM 1066 C C . ILE A 1 129 ? -1.522 17.232 -14.783 1.00 68.50 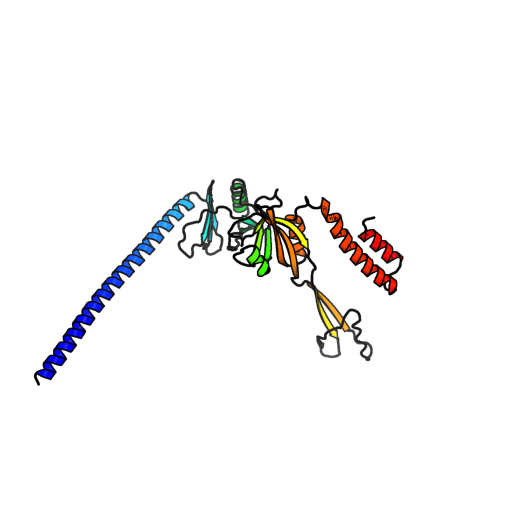129 ILE A C 1
ATOM 1068 O O . ILE A 1 129 ? -1.987 16.577 -15.711 1.00 68.50 129 ILE A O 1
ATOM 1072 N N . LEU A 1 130 ? -1.597 16.809 -13.517 1.00 66.31 130 LEU A N 1
ATOM 1073 C CA . LEU A 1 130 ? -2.152 15.505 -13.158 1.00 66.31 130 LEU A CA 1
ATOM 1074 C C . LEU A 1 130 ? -3.646 15.352 -13.485 1.00 66.31 130 LEU A C 1
ATOM 1076 O O . LEU A 1 130 ? -4.092 14.212 -13.609 1.00 66.31 130 LEU A O 1
ATOM 1080 N N . LYS A 1 131 ? -4.423 16.432 -13.676 1.00 69.06 131 LYS A N 1
ATOM 1081 C CA . LYS A 1 131 ? -5.816 16.317 -14.159 1.00 69.06 131 LYS A CA 1
ATOM 1082 C C . LYS A 1 131 ? -5.897 15.703 -15.556 1.00 69.06 131 LYS A C 1
ATOM 1084 O O . LYS A 1 131 ? -6.875 15.023 -15.854 1.00 69.06 131 LYS A O 1
ATOM 1089 N N . ASN A 1 132 ? -4.866 15.894 -16.378 1.00 65.81 132 ASN A N 1
ATOM 1090 C CA . ASN A 1 132 ? -4.794 15.335 -17.728 1.00 65.81 132 ASN A CA 1
ATOM 1091 C C . ASN A 1 132 ? -4.387 13.850 -17.734 1.00 65.81 132 ASN A C 1
ATOM 1093 O O . ASN A 1 132 ? -4.344 13.225 -18.792 1.00 65.81 132 ASN A O 1
ATOM 1097 N N . TYR A 1 133 ? -4.126 13.258 -16.560 1.00 60.12 133 TYR A N 1
ATOM 1098 C CA . TYR A 1 133 ? -3.705 11.868 -16.421 1.00 60.12 133 TYR A CA 1
ATOM 1099 C C . TYR A 1 133 ? -4.755 11.053 -15.668 1.00 60.12 133 TYR A C 1
ATOM 1101 O O . TYR A 1 133 ? -4.939 11.213 -14.461 1.00 60.12 133 TYR A O 1
ATOM 1109 N N . PRO A 1 134 ? -5.408 10.094 -16.339 1.00 50.75 134 PRO A N 1
ATOM 1110 C CA . PRO A 1 134 ? -6.503 9.330 -15.747 1.00 50.75 134 PRO A CA 1
ATOM 1111 C C . PRO A 1 134 ? -6.074 8.344 -14.642 1.00 50.75 134 PRO A C 1
ATOM 1113 O O . PRO A 1 134 ? -6.936 7.742 -14.007 1.00 50.75 134 PRO A O 1
ATOM 1116 N N . ALA A 1 135 ? -4.770 8.149 -14.402 1.00 50.75 135 ALA A N 1
ATOM 1117 C CA . ALA A 1 135 ? -4.249 7.080 -13.541 1.00 50.75 135 ALA A CA 1
ATOM 1118 C C . ALA A 1 135 ? -3.599 7.543 -12.220 1.00 50.75 135 ALA A C 1
ATOM 1120 O O . ALA A 1 135 ? -3.145 6.691 -11.456 1.00 50.75 135 ALA A O 1
ATOM 1121 N N . SER A 1 136 ? -3.507 8.849 -11.943 1.00 52.97 136 SER A N 1
ATOM 1122 C CA . SER A 1 136 ? -2.389 9.353 -11.127 1.00 52.97 136 SER A CA 1
ATOM 1123 C C . SER A 1 136 ? -2.720 10.152 -9.866 1.00 52.97 136 SER A C 1
ATOM 1125 O O . SER A 1 136 ? -1.797 10.456 -9.109 1.00 52.97 136 SER A O 1
ATOM 1127 N N . LEU A 1 137 ? -3.986 10.468 -9.569 1.00 54.75 137 LEU A N 1
ATOM 1128 C CA . LEU A 1 137 ? -4.320 11.275 -8.387 1.00 54.75 137 LEU A CA 1
ATOM 1129 C C . LEU A 1 137 ? -4.989 10.457 -7.269 1.00 54.75 137 LEU A C 1
ATOM 1131 O O . LEU A 1 137 ? -6.208 10.287 -7.256 1.00 54.75 137 LEU A O 1
ATOM 1135 N N . ALA A 1 138 ? -4.217 10.026 -6.264 1.00 54.72 138 ALA A N 1
ATOM 1136 C CA . ALA A 1 138 ? -4.781 9.544 -4.998 1.00 54.72 138 ALA A CA 1
ATOM 1137 C C . ALA A 1 138 ? -4.644 10.617 -3.915 1.00 54.72 138 ALA A C 1
ATOM 1139 O O . ALA A 1 138 ? -3.921 10.462 -2.930 1.00 54.72 138 ALA A O 1
ATOM 1140 N N . THR A 1 139 ? -5.374 11.723 -4.049 1.00 56.19 139 THR A N 1
ATOM 1141 C CA . THR A 1 139 ? -5.503 12.665 -2.932 1.00 56.19 139 THR A CA 1
ATOM 1142 C C . THR A 1 139 ? -6.356 12.021 -1.831 1.00 56.19 139 THR A C 1
ATOM 1144 O O . THR A 1 139 ? -7.562 11.822 -1.968 1.00 56.19 139 THR A O 1
ATOM 1147 N N . GLY A 1 140 ? -5.712 11.617 -0.732 1.00 61.94 140 GLY A N 1
ATOM 1148 C CA . GLY A 1 140 ? -6.383 11.152 0.492 1.00 61.94 140 GLY A CA 1
ATOM 1149 C C . GLY A 1 140 ? -7.174 9.837 0.388 1.00 61.94 140 GLY A C 1
ATOM 1150 O O . GLY A 1 140 ? -8.015 9.570 1.249 1.00 61.94 140 GLY A O 1
ATOM 1151 N N . ASN A 1 141 ? -6.928 9.019 -0.642 1.00 76.38 141 ASN A N 1
ATOM 1152 C CA . ASN A 1 141 ? -7.590 7.726 -0.868 1.00 76.38 141 ASN A CA 1
ATOM 1153 C C . ASN A 1 141 ? -6.587 6.563 -0.901 1.00 76.38 141 ASN A C 1
ATOM 1155 O O . ASN A 1 141 ? -6.688 5.678 -1.750 1.00 76.38 141 ASN A O 1
ATOM 1159 N N . PHE A 1 142 ? -5.612 6.581 0.007 1.00 82.75 142 PHE A N 1
ATOM 1160 C CA . PHE A 1 142 ? -4.633 5.512 0.160 1.00 82.75 142 PHE A CA 1
ATOM 1161 C C . PHE A 1 142 ? -4.394 5.184 1.634 1.00 82.75 142 PHE A C 1
ATOM 1163 O O . PHE A 1 142 ? -4.606 6.028 2.506 1.00 82.75 142 PHE A O 1
ATOM 1170 N N . ILE A 1 143 ? -3.967 3.957 1.915 1.00 85.25 143 ILE A N 1
ATOM 1171 C CA . ILE A 1 143 ? -3.569 3.521 3.254 1.00 85.25 143 ILE A CA 1
ATOM 1172 C C . ILE A 1 143 ? -2.538 2.404 3.164 1.00 85.25 143 ILE A C 1
ATOM 1174 O O . ILE A 1 143 ? -2.648 1.515 2.321 1.00 85.25 143 ILE A O 1
ATOM 1178 N N . GLN A 1 144 ? -1.543 2.447 4.046 1.00 87.12 144 GLN A N 1
ATOM 1179 C CA . GLN A 1 144 ? -0.574 1.372 4.190 1.00 87.12 144 GLN A CA 1
ATOM 1180 C C . GLN A 1 144 ? -1.153 0.243 5.041 1.00 87.12 144 GLN A C 1
ATOM 1182 O O . GLN A 1 144 ? -1.668 0.475 6.135 1.00 87.12 144 GLN A O 1
ATOM 1187 N N . VAL A 1 145 ? -1.010 -0.988 4.568 1.00 90.81 145 VAL A N 1
ATOM 1188 C CA . VAL A 1 145 ? -1.404 -2.202 5.283 1.00 90.81 145 VAL A CA 1
ATOM 1189 C C . VAL A 1 145 ? -0.270 -3.222 5.242 1.00 90.81 145 VAL A C 1
ATOM 1191 O O . VAL A 1 145 ? 0.630 -3.149 4.404 1.00 90.81 145 VAL A O 1
ATOM 1194 N N . THR A 1 146 ? -0.289 -4.172 6.173 1.00 94.06 146 THR A N 1
ATOM 1195 C CA . THR A 1 146 ? 0.622 -5.323 6.148 1.00 94.06 146 THR A CA 1
ATOM 1196 C C . THR A 1 146 ? -0.208 -6.586 6.003 1.00 94.06 146 THR A C 1
ATOM 1198 O O . THR A 1 146 ? -0.944 -6.934 6.917 1.00 94.06 146 THR A O 1
ATOM 1201 N N . PHE A 1 147 ? -0.115 -7.249 4.858 1.00 95.62 147 PHE A N 1
ATOM 1202 C CA . PHE A 1 147 ? -0.776 -8.521 4.597 1.00 95.62 147 PHE A CA 1
ATOM 1203 C C . PHE A 1 147 ? -0.128 -9.646 5.408 1.00 95.62 147 PHE A C 1
ATOM 1205 O O . PHE A 1 147 ? 1.091 -9.677 5.588 1.00 95.62 147 PHE A O 1
ATOM 1212 N N . GLY A 1 148 ? -0.949 -10.581 5.886 1.00 93.38 148 GLY A N 1
ATOM 1213 C CA . GLY A 1 148 ? -0.456 -11.871 6.357 1.00 93.38 148 GLY A CA 1
ATOM 1214 C C . GLY A 1 148 ? 0.252 -12.609 5.220 1.00 93.38 148 GLY A C 1
ATOM 1215 O O . GLY A 1 148 ? -0.091 -12.424 4.053 1.00 93.38 148 GLY A O 1
ATOM 1216 N N . GLN A 1 149 ? 1.238 -13.441 5.549 1.00 93.38 149 GLN A N 1
ATOM 1217 C CA . GLN A 1 149 ? 2.067 -14.110 4.542 1.00 93.38 149 GLN A CA 1
ATOM 1218 C C . GLN A 1 149 ? 1.233 -14.949 3.559 1.00 93.38 149 GLN A C 1
ATOM 1220 O O . GLN A 1 149 ? 1.341 -14.754 2.354 1.00 93.38 149 GLN A O 1
ATOM 1225 N N . GLN A 1 150 ? 0.328 -15.788 4.070 1.00 91.94 150 GLN A N 1
ATOM 1226 C CA . GLN A 1 150 ? -0.576 -16.595 3.242 1.00 91.94 150 GLN A CA 1
ATOM 1227 C C . GLN A 1 150 ? -1.442 -15.730 2.314 1.00 91.94 150 GLN A C 1
ATOM 1229 O O . GLN A 1 150 ? -1.594 -16.028 1.135 1.00 91.94 150 GLN A O 1
ATOM 1234 N N . SER A 1 151 ? -1.976 -14.620 2.825 1.00 95.12 151 SER A N 1
ATOM 1235 C CA . SER A 1 151 ? -2.787 -13.699 2.026 1.00 95.12 151 SER A CA 1
ATOM 1236 C C . SER A 1 151 ? -1.972 -12.981 0.949 1.00 95.12 151 SER A C 1
ATOM 1238 O O . SER A 1 151 ? -2.482 -12.727 -0.140 1.00 95.12 151 SER A O 1
ATOM 1240 N N . ALA A 1 152 ? -0.706 -12.662 1.230 1.00 93.75 152 ALA A N 1
ATOM 1241 C CA . ALA A 1 152 ? 0.202 -12.108 0.235 1.00 93.75 152 ALA A CA 1
ATOM 1242 C C . ALA A 1 152 ? 0.491 -13.122 -0.883 1.00 93.75 152 ALA A C 1
ATOM 1244 O O . ALA A 1 152 ? 0.460 -12.751 -2.052 1.00 93.75 152 ALA A O 1
ATOM 1245 N N . GLU A 1 153 ? 0.694 -14.397 -0.549 1.00 93.69 153 GLU A N 1
ATOM 1246 C CA . GLU A 1 153 ? 0.890 -15.476 -1.527 1.00 93.69 153 GLU A CA 1
ATOM 1247 C C . GLU A 1 153 ? -0.362 -15.709 -2.390 1.00 93.69 153 GLU A C 1
ATOM 1249 O O . GLU A 1 153 ? -0.267 -15.779 -3.616 1.00 93.69 153 GLU A O 1
ATOM 1254 N N . GLU A 1 154 ? -1.552 -15.735 -1.782 1.00 91.44 154 GLU A N 1
ATOM 1255 C CA . GLU A 1 154 ? -2.832 -15.899 -2.487 1.00 91.44 154 GLU A CA 1
ATOM 1256 C C . GLU A 1 154 ? -3.115 -14.754 -3.474 1.00 91.44 154 GLU A C 1
ATOM 1258 O O . GLU A 1 154 ? -3.647 -14.945 -4.579 1.00 91.44 154 GLU A O 1
ATOM 1263 N N . LEU A 1 155 ? -2.734 -13.538 -3.090 1.00 93.38 155 LEU A N 1
ATOM 1264 C CA . LEU A 1 155 ? -2.795 -12.356 -3.941 1.00 93.38 155 LEU A CA 1
ATOM 1265 C C . LEU A 1 155 ? -1.599 -12.236 -4.898 1.00 93.38 155 LEU A C 1
ATOM 1267 O O . LEU A 1 155 ? -1.608 -11.342 -5.740 1.00 93.38 155 LEU A O 1
ATOM 1271 N N . LYS A 1 156 ? -0.606 -13.132 -4.816 1.00 94.38 156 LYS A N 1
ATOM 1272 C CA . LYS A 1 156 ? 0.644 -13.089 -5.595 1.00 94.38 156 LYS A CA 1
ATOM 1273 C C . LYS A 1 156 ? 1.388 -11.754 -5.441 1.00 94.38 156 LYS A C 1
ATOM 1275 O O . LYS A 1 156 ? 1.894 -11.198 -6.415 1.00 94.38 156 LYS A O 1
ATOM 1280 N N . LEU A 1 157 ? 1.428 -11.231 -4.217 1.00 91.25 157 LEU A N 1
ATOM 1281 C CA . LEU A 1 157 ? 2.104 -9.981 -3.887 1.00 91.25 157 LEU A CA 1
ATOM 1282 C C . LEU A 1 157 ? 3.618 -10.178 -3.789 1.00 91.25 157 LEU A C 1
ATOM 1284 O O . LEU A 1 157 ? 4.094 -11.144 -3.197 1.00 91.25 157 LEU A O 1
ATOM 1288 N N . SER A 1 158 ? 4.374 -9.196 -4.272 1.00 86.75 158 SER A N 1
ATOM 1289 C CA . SER A 1 158 ? 5.841 -9.181 -4.179 1.00 86.75 158 SER A CA 1
ATOM 1290 C C . SER A 1 158 ? 6.372 -8.961 -2.757 1.00 86.75 158 SER A C 1
ATOM 1292 O O . SER A 1 158 ? 7.515 -9.301 -2.460 1.00 86.75 158 SER A O 1
ATOM 1294 N N . TRP A 1 159 ? 5.568 -8.370 -1.869 1.00 86.62 159 TRP A N 1
ATOM 1295 C CA . TRP A 1 159 ? 5.891 -8.156 -0.455 1.00 86.62 159 TRP A CA 1
ATOM 1296 C C . TRP A 1 159 ? 4.612 -7.966 0.368 1.00 86.62 159 TRP A C 1
ATOM 1298 O O . TRP A 1 159 ? 3.551 -7.618 -0.148 1.00 86.62 159 TRP A O 1
ATOM 1308 N N . THR A 1 160 ? 4.719 -8.152 1.683 1.00 89.75 160 THR A N 1
ATOM 1309 C CA . THR A 1 160 ? 3.570 -8.097 2.601 1.00 89.75 160 THR A CA 1
ATOM 1310 C C . THR A 1 160 ? 3.125 -6.676 2.942 1.00 89.75 160 THR A C 1
ATOM 1312 O O . THR A 1 160 ? 1.948 -6.434 3.188 1.00 89.75 160 THR A O 1
ATOM 1315 N N . LYS A 1 161 ? 4.039 -5.704 2.972 1.00 88.94 161 LYS A N 1
ATOM 1316 C CA . LYS A 1 161 ? 3.745 -4.311 3.343 1.00 88.94 161 LYS A CA 1
ATOM 1317 C C . LYS A 1 161 ? 3.409 -3.471 2.110 1.00 88.94 161 LYS A C 1
ATOM 1319 O O . LYS A 1 161 ? 4.311 -3.044 1.401 1.00 88.94 161 LYS A O 1
ATOM 1324 N N . ALA A 1 162 ? 2.135 -3.192 1.868 1.00 86.75 162 ALA A N 1
ATOM 1325 C CA . ALA A 1 162 ? 1.675 -2.556 0.633 1.00 86.75 162 ALA A CA 1
ATOM 1326 C C . ALA A 1 162 ? 0.706 -1.398 0.898 1.00 86.75 162 ALA A C 1
ATOM 1328 O O . ALA A 1 162 ? 0.181 -1.256 2.003 1.00 86.75 162 ALA A O 1
ATOM 1329 N N . PHE A 1 163 ? 0.443 -0.583 -0.125 1.00 87.06 163 PHE A N 1
ATOM 1330 C CA . PHE A 1 163 ? -0.629 0.410 -0.075 1.00 87.06 163 PHE A CA 1
ATOM 1331 C C . PHE A 1 163 ? -1.853 -0.088 -0.808 1.00 87.06 163 PHE A C 1
ATOM 1333 O O . PHE A 1 163 ? -1.749 -0.613 -1.915 1.00 87.06 163 PHE A O 1
ATOM 1340 N N . LEU A 1 164 ? -3.007 0.164 -0.204 1.00 89.12 164 LEU A N 1
ATOM 1341 C CA . LEU A 1 164 ? -4.282 0.192 -0.902 1.00 89.12 164 LEU A CA 1
ATOM 1342 C C . LEU A 1 164 ? -4.471 1.612 -1.412 1.00 89.12 164 LEU A C 1
ATOM 1344 O O . LEU A 1 164 ? -4.314 2.548 -0.627 1.00 89.12 164 LEU A O 1
ATOM 1348 N N . TYR A 1 165 ? -4.806 1.795 -2.683 1.00 84.12 165 TYR A N 1
ATOM 1349 C CA . TYR A 1 165 ? -5.018 3.129 -3.242 1.00 84.12 165 TYR A CA 1
ATOM 1350 C C . TYR A 1 165 ? -6.070 3.129 -4.346 1.00 84.12 165 TYR A C 1
ATOM 1352 O O . TYR A 1 165 ? -6.230 2.155 -5.081 1.00 84.12 165 TYR A O 1
ATOM 1360 N N . LYS A 1 166 ? -6.783 4.245 -4.487 1.00 79.50 166 LYS A N 1
ATOM 1361 C CA . LYS A 1 166 ? -7.722 4.455 -5.593 1.00 79.50 166 LYS A CA 1
ATOM 1362 C C . LYS A 1 166 ? -7.077 5.254 -6.713 1.00 79.50 166 LYS A C 1
ATOM 1364 O O . LYS A 1 166 ? -6.491 6.297 -6.446 1.00 79.50 166 LYS A O 1
ATOM 1369 N N . THR A 1 167 ? -7.250 4.801 -7.949 1.00 67.31 167 THR A N 1
ATOM 1370 C CA . THR A 1 167 ? -6.875 5.546 -9.163 1.00 67.31 167 THR A CA 1
ATOM 1371 C C . THR A 1 167 ? -7.937 6.569 -9.560 1.00 67.31 167 THR A C 1
ATOM 1373 O O . THR A 1 167 ? -7.616 7.597 -10.141 1.00 67.31 167 THR A O 1
ATOM 1376 N N . ASN A 1 168 ? -9.200 6.319 -9.202 1.00 69.88 168 ASN A N 1
ATOM 1377 C CA . ASN A 1 168 ? -10.320 7.220 -9.446 1.00 69.88 168 ASN A CA 1
ATOM 1378 C C . ASN A 1 168 ? -11.143 7.388 -8.160 1.00 69.88 168 ASN A C 1
ATOM 1380 O O . ASN A 1 168 ? -11.723 6.423 -7.649 1.00 69.88 168 ASN A O 1
ATOM 1384 N N . SER A 1 169 ? -11.211 8.620 -7.648 1.00 66.00 169 SER A N 1
ATOM 1385 C CA . SER A 1 169 ? -11.930 8.979 -6.416 1.00 66.00 169 SER A CA 1
ATOM 1386 C C . SER A 1 169 ? -13.435 8.692 -6.476 1.00 66.00 169 SER A C 1
ATOM 1388 O O . SER A 1 169 ? -14.036 8.422 -5.432 1.00 66.00 169 SER A O 1
ATOM 1390 N N . ASN A 1 170 ? -14.020 8.681 -7.677 1.00 69.25 170 ASN A N 1
ATOM 1391 C CA . ASN A 1 170 ? -15.437 8.400 -7.908 1.00 69.25 170 ASN A CA 1
ATOM 1392 C C . ASN A 1 170 ? -15.759 6.900 -7.852 1.00 69.25 170 ASN A C 1
ATOM 1394 O O . ASN A 1 170 ? -16.922 6.525 -7.732 1.00 69.25 170 ASN A O 1
ATOM 1398 N N . THR A 1 171 ? -14.746 6.029 -7.894 1.00 75.19 171 THR A N 1
ATOM 1399 C CA . THR A 1 171 ? -14.932 4.573 -7.828 1.00 75.19 171 THR A CA 1
ATOM 1400 C C . THR A 1 171 ? -14.652 4.030 -6.424 1.00 75.19 171 THR A C 1
ATOM 1402 O O . THR A 1 171 ? -13.912 4.614 -5.622 1.00 75.19 171 THR A O 1
ATOM 1405 N N . LYS A 1 172 ? -15.260 2.890 -6.079 1.00 78.12 172 LYS A N 1
ATOM 1406 C CA . LYS A 1 172 ? -14.895 2.114 -4.877 1.00 78.12 172 LYS A CA 1
ATOM 1407 C C . LYS A 1 172 ? -13.818 1.061 -5.150 1.00 78.12 172 LYS A C 1
ATOM 1409 O O . LYS A 1 172 ? -13.287 0.501 -4.196 1.00 78.12 172 LYS A O 1
ATOM 1414 N N . LYS A 1 173 ? -13.445 0.876 -6.419 1.00 88.44 173 LYS A N 1
ATOM 1415 C CA . LYS A 1 173 ? -12.317 0.043 -6.825 1.00 88.44 173 LYS A CA 1
ATOM 1416 C C . LYS A 1 173 ? -10.998 0.634 -6.336 1.00 88.44 173 LYS A C 1
ATOM 1418 O O . LYS A 1 173 ? -10.835 1.853 -6.254 1.00 88.44 173 LYS A O 1
ATOM 1423 N N . PHE A 1 174 ? -10.062 -0.239 -6.003 1.00 88.94 174 PHE A N 1
ATOM 1424 C CA . PHE A 1 174 ? -8.721 0.133 -5.574 1.00 88.94 174 PHE A CA 1
ATOM 1425 C C . PHE A 1 174 ? -7.693 -0.872 -6.085 1.00 88.94 174 PHE A C 1
ATOM 1427 O O . PHE A 1 174 ? -8.040 -1.959 -6.535 1.00 88.94 174 PHE A O 1
ATOM 1434 N N . ARG A 1 175 ? -6.418 -0.507 -6.016 1.00 88.50 175 ARG A N 1
ATOM 1435 C CA . ARG A 1 175 ? -5.283 -1.363 -6.366 1.00 88.50 175 ARG A CA 1
ATOM 1436 C C . ARG A 1 175 ? -4.366 -1.542 -5.164 1.00 88.50 175 ARG A C 1
ATOM 1438 O O . ARG A 1 175 ? -4.432 -0.772 -4.201 1.00 88.50 175 ARG A O 1
ATOM 1445 N N . ILE A 1 176 ? -3.519 -2.562 -5.242 1.00 89.12 176 ILE A N 1
ATOM 1446 C CA . ILE A 1 176 ? -2.521 -2.905 -4.228 1.00 89.12 176 ILE A CA 1
ATOM 1447 C C . ILE A 1 176 ? -1.138 -2.723 -4.853 1.00 89.12 176 ILE A C 1
ATOM 1449 O O . ILE A 1 176 ? -0.876 -3.269 -5.918 1.00 89.12 176 ILE A O 1
ATOM 1453 N N . THR A 1 177 ? -0.239 -1.972 -4.215 1.00 83.75 177 THR A N 1
ATOM 1454 C CA . THR A 1 177 ? 1.088 -1.677 -4.806 1.00 83.75 177 THR A CA 1
ATOM 1455 C C . THR A 1 177 ? 1.958 -2.906 -5.027 1.00 83.75 177 THR A C 1
ATOM 1457 O O . THR A 1 177 ? 2.735 -2.944 -5.972 1.00 83.75 177 THR A O 1
ATOM 1460 N N . ALA A 1 178 ? 1.817 -3.913 -4.166 1.00 85.19 178 ALA A N 1
ATOM 1461 C CA . ALA A 1 178 ? 2.568 -5.160 -4.250 1.00 85.19 178 ALA A CA 1
ATOM 1462 C C . ALA A 1 178 ? 2.053 -6.133 -5.313 1.00 85.19 178 ALA A C 1
ATOM 1464 O O . ALA A 1 178 ? 2.700 -7.148 -5.558 1.00 85.19 178 ALA A O 1
ATOM 1465 N N . ASP A 1 179 ? 0.908 -5.841 -5.931 1.00 87.31 179 ASP A N 1
ATOM 1466 C CA . ASP A 1 179 ? 0.346 -6.656 -6.997 1.00 87.31 179 ASP A CA 1
ATOM 1467 C C . ASP A 1 179 ? 0.895 -6.203 -8.357 1.00 87.31 179 ASP A C 1
ATOM 1469 O O . ASP A 1 179 ? 0.415 -5.242 -8.968 1.00 87.31 179 ASP A O 1
ATOM 1473 N N . LEU A 1 180 ? 1.896 -6.931 -8.857 1.00 81.19 180 LEU A N 1
ATOM 1474 C CA . LEU A 1 180 ? 2.520 -6.651 -10.155 1.00 81.19 180 LEU A CA 1
ATOM 1475 C C . LEU A 1 180 ? 1.582 -6.898 -11.343 1.00 81.19 180 LEU A C 1
ATOM 1477 O O . LEU A 1 180 ? 1.827 -6.363 -12.424 1.00 81.19 180 LEU A O 1
ATOM 1481 N N . SER A 1 181 ? 0.504 -7.668 -11.155 1.00 83.62 181 SER A N 1
ATOM 1482 C CA . SER A 1 181 ? -0.525 -7.858 -12.184 1.00 83.62 181 SER A CA 1
ATOM 1483 C C . SER A 1 181 ? -1.461 -6.653 -12.312 1.00 83.62 181 SER A C 1
ATOM 1485 O O . SER A 1 181 ? -2.218 -6.568 -13.278 1.00 83.62 181 SER A O 1
ATOM 1487 N N . ARG A 1 182 ? -1.375 -5.694 -11.374 1.00 80.62 182 ARG A N 1
ATOM 1488 C CA . ARG A 1 182 ? -2.132 -4.433 -11.361 1.00 80.62 182 ARG A CA 1
ATOM 1489 C C . ARG A 1 182 ? -3.649 -4.635 -11.429 1.00 80.62 182 ARG A C 1
ATOM 1491 O O . ARG A 1 182 ? -4.357 -3.787 -11.981 1.00 80.62 182 ARG A O 1
ATOM 1498 N N . LYS A 1 183 ? -4.157 -5.732 -10.856 1.00 88.12 183 LYS A N 1
ATOM 1499 C CA . LYS A 1 183 ? -5.600 -5.963 -10.746 1.00 88.12 183 LYS A CA 1
ATOM 1500 C C . LYS A 1 183 ? -6.248 -4.871 -9.901 1.00 88.12 183 LYS A C 1
ATOM 1502 O O . LYS A 1 183 ? -5.645 -4.316 -8.979 1.00 88.12 183 LYS A O 1
ATOM 1507 N N . GLU A 1 184 ? -7.503 -4.579 -10.219 1.00 89.94 184 GLU A N 1
ATOM 1508 C CA . GLU A 1 184 ? -8.348 -3.775 -9.345 1.00 89.94 184 GLU A CA 1
ATOM 1509 C C . GLU A 1 184 ? -9.218 -4.690 -8.502 1.00 89.94 184 GLU A C 1
ATOM 1511 O O . GLU A 1 184 ? -9.665 -5.748 -8.947 1.00 89.94 184 GLU A O 1
ATOM 1516 N N . TYR A 1 185 ? -9.444 -4.240 -7.280 1.00 93.25 185 TYR A N 1
ATOM 1517 C CA . TYR A 1 185 ? -10.151 -4.956 -6.245 1.00 93.25 185 TYR A CA 1
ATOM 1518 C C . TYR A 1 185 ? -11.315 -4.116 -5.745 1.00 93.25 185 TYR A C 1
ATOM 1520 O O . TYR A 1 185 ? -11.241 -2.887 -5.648 1.00 93.25 185 TYR A O 1
ATOM 1528 N N . THR A 1 186 ? -12.382 -4.805 -5.377 1.00 94.12 186 THR A N 1
ATOM 1529 C CA . THR A 1 186 ? -13.536 -4.251 -4.681 1.00 94.12 186 THR A CA 1
ATOM 1530 C C . THR A 1 186 ? -13.565 -4.833 -3.277 1.00 94.12 186 THR A C 1
ATOM 1532 O O . THR A 1 186 ? -13.555 -6.051 -3.117 1.00 94.12 186 THR A O 1
ATOM 1535 N N . LEU A 1 187 ? -13.599 -3.977 -2.252 1.00 94.81 187 LEU A N 1
ATOM 1536 C CA . LEU A 1 187 ? -13.756 -4.421 -0.868 1.00 94.81 187 LEU A CA 1
ATOM 1537 C C . LEU A 1 187 ? -15.244 -4.611 -0.585 1.00 94.81 187 LEU A C 1
ATOM 1539 O O . LEU A 1 187 ? -16.014 -3.646 -0.653 1.00 94.81 187 LEU A O 1
ATOM 1543 N N . VAL A 1 188 ? -15.629 -5.839 -0.250 1.00 93.94 188 VAL A N 1
ATOM 1544 C CA . VAL A 1 188 ? -17.027 -6.205 0.011 1.00 93.94 188 VAL A CA 1
ATOM 1545 C C . VAL A 1 188 ? -17.313 -6.300 1.499 1.00 93.94 188 VAL A C 1
ATOM 1547 O O . VAL A 1 188 ? -18.368 -5.855 1.947 1.00 93.94 188 VAL A O 1
ATOM 1550 N N . ASN A 1 189 ? -16.363 -6.824 2.269 1.00 92.94 189 ASN A N 1
ATOM 1551 C CA . ASN A 1 189 ? -16.466 -6.895 3.716 1.00 92.94 189 ASN A CA 1
ATOM 1552 C C . ASN A 1 189 ? -15.108 -6.661 4.377 1.00 92.94 189 ASN A C 1
ATOM 1554 O O . ASN A 1 189 ? -14.063 -6.933 3.787 1.00 92.94 189 ASN A O 1
ATOM 1558 N N . ILE A 1 190 ? -15.138 -6.162 5.608 1.00 94.25 190 ILE A N 1
ATOM 1559 C CA . ILE A 1 190 ? -13.983 -6.155 6.496 1.00 94.25 190 ILE A CA 1
ATOM 1560 C C . ILE A 1 190 ? -14.453 -6.426 7.922 1.00 94.25 190 ILE A C 1
ATOM 1562 O O . ILE A 1 190 ? -15.250 -5.660 8.465 1.00 94.25 190 ILE A O 1
ATOM 1566 N N . ASP A 1 191 ? -13.916 -7.473 8.536 1.00 90.56 191 ASP A N 1
ATOM 1567 C CA . ASP A 1 191 ? -14.181 -7.858 9.919 1.00 90.56 191 ASP A CA 1
ATOM 1568 C C . ASP A 1 191 ? -12.937 -7.621 10.763 1.00 90.56 191 ASP A C 1
ATOM 1570 O O . ASP A 1 191 ? -11.810 -7.916 10.359 1.00 90.56 191 ASP A O 1
ATOM 1574 N N . PHE A 1 192 ? -13.123 -7.032 11.941 1.00 91.62 192 PHE A N 1
ATOM 1575 C CA . PHE A 1 192 ? -12.010 -6.656 12.798 1.00 91.62 192 PHE A CA 1
ATOM 1576 C C . PHE A 1 192 ? -12.420 -6.659 14.259 1.00 91.62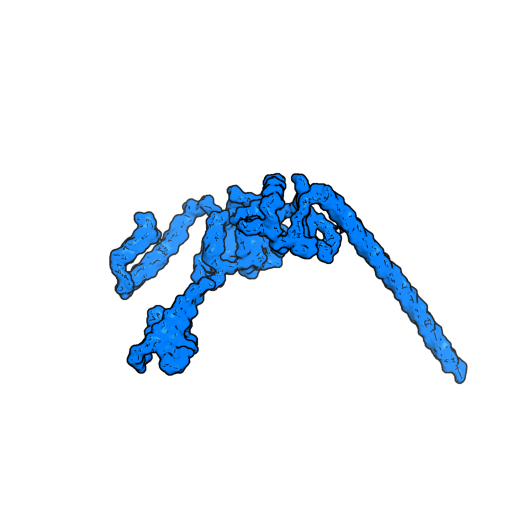 192 PHE A C 1
ATOM 1578 O O . PHE A 1 192 ? -13.419 -6.044 14.623 1.00 91.62 192 PHE A O 1
ATOM 1585 N N . ASN A 1 193 ? -11.598 -7.301 15.085 1.00 84.62 193 ASN A N 1
ATOM 1586 C CA . ASN A 1 193 ? -11.733 -7.287 16.532 1.00 84.62 193 ASN A CA 1
ATOM 1587 C C . ASN A 1 193 ? -10.432 -6.737 17.151 1.00 84.62 193 ASN A C 1
ATOM 1589 O O . ASN A 1 193 ? -9.417 -7.449 17.145 1.00 84.62 193 ASN A O 1
ATOM 1593 N N . PRO A 1 194 ? -10.415 -5.480 17.635 1.00 84.44 194 PRO A N 1
ATOM 1594 C CA . PRO A 1 194 ? -9.210 -4.865 18.179 1.00 84.44 194 PRO A CA 1
ATOM 1595 C C . PRO A 1 194 ? -8.765 -5.554 19.470 1.00 84.44 194 PRO A C 1
ATOM 1597 O O . PRO A 1 194 ? -9.566 -5.861 20.353 1.00 84.44 194 PRO A O 1
ATOM 1600 N N . LYS A 1 195 ? -7.453 -5.755 19.617 1.00 78.94 195 LYS A N 1
ATOM 1601 C CA . LYS A 1 195 ? -6.842 -6.231 20.863 1.00 78.94 195 LYS A CA 1
ATOM 1602 C C . LYS A 1 195 ? -6.144 -5.085 21.583 1.00 78.94 195 LYS A C 1
ATOM 1604 O O . LYS A 1 195 ? -5.470 -4.263 20.967 1.00 78.94 195 LYS A O 1
ATOM 1609 N N . TYR A 1 196 ? -6.235 -5.078 22.909 1.00 77.44 196 TYR A N 1
ATOM 1610 C CA . TYR A 1 196 ? -5.625 -4.061 23.765 1.00 77.44 196 TYR A CA 1
ATOM 1611 C C . TYR A 1 196 ? -4.629 -4.692 24.745 1.00 77.44 196 TYR A C 1
ATOM 1613 O O . TYR A 1 196 ? -4.794 -5.831 25.178 1.00 77.44 196 TYR A O 1
ATOM 1621 N N . ALA A 1 197 ? -3.575 -3.952 25.079 1.00 73.75 197 ALA A N 1
ATOM 1622 C CA . ALA A 1 197 ? -2.689 -4.226 26.204 1.00 73.75 197 ALA A CA 1
ATOM 1623 C C . ALA A 1 197 ? -2.996 -3.240 27.328 1.00 73.75 197 ALA A C 1
ATOM 1625 O O . ALA A 1 197 ? -3.054 -2.036 27.080 1.00 73.75 197 ALA A O 1
ATOM 1626 N N . THR A 1 198 ? -3.107 -3.734 28.555 1.00 68.19 198 THR A N 1
ATOM 1627 C CA . THR A 1 198 ? -3.248 -2.892 29.743 1.00 68.19 198 THR A CA 1
ATOM 1628 C C . THR A 1 198 ? -1.976 -2.989 30.573 1.00 68.19 198 THR A C 1
ATOM 1630 O O . THR A 1 198 ? -1.568 -4.082 30.963 1.00 68.19 198 THR A O 1
ATOM 1633 N N . THR A 1 199 ? -1.348 -1.844 30.827 1.00 63.31 199 THR A N 1
ATOM 1634 C CA . THR A 1 199 ? -0.200 -1.719 31.727 1.00 63.31 199 THR A CA 1
ATOM 1635 C C . THR A 1 199 ? -0.649 -1.015 33.002 1.00 63.31 199 THR A C 1
ATOM 1637 O O . THR A 1 199 ? -1.297 0.034 32.946 1.00 63.31 199 THR A O 1
ATOM 1640 N N . TYR A 1 200 ? -0.277 -1.583 34.147 1.00 57.31 200 TYR A N 1
ATOM 1641 C CA . TYR A 1 200 ? -0.564 -1.037 35.470 1.00 57.31 200 TYR A CA 1
ATOM 1642 C C . TYR A 1 200 ? 0.708 -0.423 36.056 1.00 57.31 200 TYR A C 1
ATOM 1644 O O . TYR A 1 200 ? 1.709 -1.118 36.218 1.00 57.31 200 TYR A O 1
ATOM 1652 N N . ASN A 1 201 ? 0.665 0.869 36.379 1.00 54.25 201 ASN A N 1
ATOM 1653 C CA . ASN A 1 201 ? 1.746 1.560 37.076 1.00 54.25 201 ASN A CA 1
ATOM 1654 C C . ASN A 1 201 ? 1.251 1.974 38.463 1.00 54.25 201 ASN A C 1
ATOM 1656 O O . ASN A 1 201 ? 0.373 2.829 38.582 1.00 54.25 201 ASN A O 1
ATOM 1660 N N . THR A 1 202 ? 1.818 1.395 39.519 1.00 53.69 202 THR A N 1
ATOM 1661 C CA . THR A 1 202 ? 1.456 1.728 40.902 1.00 53.69 202 THR A CA 1
ATOM 1662 C C . THR A 1 202 ? 2.593 2.497 41.564 1.00 53.69 202 THR A C 1
ATOM 1664 O O . THR A 1 202 ? 3.689 1.974 41.758 1.00 53.69 202 THR A O 1
ATOM 1667 N N . VAL A 1 203 ? 2.327 3.752 41.931 1.00 55.69 203 VAL A N 1
ATOM 1668 C CA . VAL A 1 203 ? 3.253 4.582 42.710 1.00 55.69 203 VAL A CA 1
ATOM 1669 C C . VAL A 1 203 ? 2.778 4.608 44.156 1.00 55.69 203 VAL A C 1
ATOM 1671 O O . VAL A 1 203 ? 1.679 5.080 44.452 1.00 55.69 203 VAL A O 1
ATOM 1674 N N . THR A 1 204 ? 3.621 4.130 45.070 1.00 52.97 204 THR A N 1
ATOM 1675 C CA . THR A 1 204 ? 3.357 4.178 46.513 1.00 52.97 204 THR A CA 1
ATOM 1676 C C . THR A 1 204 ? 4.324 5.167 47.159 1.00 52.97 204 THR A C 1
ATOM 1678 O O . THR A 1 204 ? 5.535 4.955 47.138 1.00 52.97 204 THR A O 1
ATOM 1681 N N . GLN A 1 205 ? 3.811 6.264 47.728 1.00 44.81 205 GLN A N 1
ATOM 1682 C CA . GLN A 1 205 ? 4.648 7.253 48.419 1.00 44.81 205 GLN A CA 1
ATOM 1683 C C . GLN A 1 205 ? 4.942 6.818 49.867 1.00 44.81 205 GLN A C 1
ATOM 1685 O O . GLN A 1 205 ? 4.024 6.608 50.664 1.00 44.81 205 GLN A O 1
ATOM 1690 N N . GLY A 1 206 ? 6.231 6.705 50.208 1.00 50.72 206 GLY A N 1
ATOM 1691 C CA . GLY A 1 206 ? 6.750 6.532 51.572 1.00 50.72 206 GLY A CA 1
ATOM 1692 C C . GLY A 1 206 ? 7.541 7.758 52.059 1.00 50.72 206 GLY A C 1
ATOM 1693 O O . GLY A 1 206 ? 7.831 8.666 51.282 1.00 50.72 206 GLY A O 1
ATOM 1694 N N . ARG A 1 207 ? 7.895 7.798 53.357 1.00 46.00 207 ARG A N 1
ATOM 1695 C CA . ARG A 1 207 ? 8.855 8.779 53.901 1.00 46.00 207 ARG A CA 1
ATOM 1696 C C . ARG A 1 207 ? 10.253 8.405 53.401 1.00 46.00 207 ARG A C 1
ATOM 1698 O O . ARG A 1 207 ? 10.735 7.330 53.734 1.00 46.00 207 ARG A O 1
ATOM 1705 N N . THR A 1 208 ? 10.848 9.311 52.626 1.00 47.38 208 THR A N 1
ATOM 1706 C CA . THR A 1 208 ? 12.178 9.205 52.005 1.00 47.38 208 THR A CA 1
ATOM 1707 C C . THR A 1 208 ? 12.258 8.131 50.912 1.00 47.38 208 THR A C 1
ATOM 1709 O O . THR A 1 208 ? 12.514 6.965 51.179 1.00 47.38 208 THR A O 1
ATOM 1712 N N . GLY A 1 209 ? 12.062 8.551 49.658 1.00 46.69 209 GLY A N 1
ATOM 1713 C CA . GLY A 1 209 ? 12.264 7.716 48.469 1.00 46.69 209 GLY A CA 1
ATOM 1714 C C . GLY A 1 209 ? 10.988 7.041 47.965 1.00 46.69 209 GLY A C 1
ATOM 1715 O O . GLY A 1 209 ? 10.433 6.144 48.595 1.00 46.69 209 GLY A O 1
ATOM 1716 N N . SER A 1 210 ? 10.514 7.476 46.799 1.00 49.00 210 SER A N 1
ATOM 1717 C CA . SER A 1 210 ? 9.442 6.812 46.054 1.00 49.00 210 SER A CA 1
ATOM 1718 C C . SER A 1 210 ? 9.931 5.440 45.582 1.00 49.00 210 SER A C 1
ATOM 1720 O O . SER A 1 210 ? 10.889 5.371 44.817 1.00 49.00 210 SER A O 1
ATOM 1722 N N . ALA A 1 211 ? 9.279 4.353 45.996 1.00 54.34 211 ALA A N 1
ATOM 1723 C CA . ALA A 1 211 ? 9.548 3.026 45.447 1.00 54.34 211 ALA A CA 1
ATOM 1724 C C . ALA A 1 211 ? 8.592 2.759 44.273 1.00 54.34 211 ALA A C 1
ATOM 1726 O O . ALA A 1 211 ? 7.370 2.782 44.444 1.00 54.34 211 ALA A O 1
ATOM 1727 N N . ILE A 1 212 ? 9.143 2.520 43.078 1.00 46.78 212 ILE A N 1
ATOM 1728 C CA . ILE A 1 212 ? 8.384 2.046 41.913 1.00 46.78 212 ILE A CA 1
ATOM 1729 C C . ILE A 1 212 ? 8.323 0.522 42.014 1.00 46.78 212 ILE A C 1
ATOM 1731 O O . ILE A 1 212 ? 9.309 -0.159 41.748 1.00 46.78 212 ILE A O 1
ATOM 1735 N N . ALA A 1 213 ? 7.174 -0.015 42.420 1.00 47.75 213 ALA A N 1
ATOM 1736 C CA . ALA A 1 213 ? 6.914 -1.449 42.380 1.00 47.75 213 ALA A CA 1
ATOM 1737 C C . ALA A 1 213 ? 6.042 -1.748 41.152 1.00 47.75 213 ALA A C 1
ATOM 1739 O O . ALA A 1 213 ? 4.836 -1.515 41.165 1.00 47.75 213 ALA A O 1
ATOM 1740 N N . GLY A 1 214 ? 6.662 -2.222 40.068 1.00 38.62 214 GLY A N 1
ATOM 1741 C CA . GLY A 1 214 ? 5.946 -2.746 38.905 1.00 38.62 214 GLY A CA 1
ATOM 1742 C C . GLY A 1 214 ? 5.463 -4.164 39.200 1.00 38.62 214 GLY A C 1
ATOM 1743 O O . GLY A 1 214 ? 6.268 -5.090 39.203 1.00 38.62 214 GLY A O 1
ATOM 1744 N N . GLY A 1 215 ? 4.173 -4.331 39.487 1.00 44.38 215 GLY A N 1
ATOM 1745 C CA . GLY A 1 215 ? 3.566 -5.624 39.801 1.00 44.38 215 GLY A CA 1
ATOM 1746 C C . GLY A 1 215 ? 2.269 -5.847 39.027 1.00 44.38 215 GLY A C 1
ATOM 1747 O O . GLY A 1 215 ? 1.440 -4.947 38.922 1.00 44.38 215 GLY A O 1
ATOM 1748 N N . LEU A 1 216 ? 2.120 -7.056 38.479 1.00 41.53 216 LEU A N 1
ATOM 1749 C CA . LEU A 1 216 ? 0.947 -7.553 37.756 1.00 41.53 216 LEU A CA 1
ATOM 1750 C C . LEU A 1 216 ? -0.318 -7.416 38.633 1.00 41.53 216 LEU A C 1
ATOM 1752 O O . LEU A 1 216 ? -0.408 -8.066 39.673 1.00 41.53 216 LEU A O 1
ATOM 1756 N N . LEU A 1 217 ? -1.297 -6.599 38.230 1.00 46.50 217 LEU A N 1
ATOM 1757 C CA . LEU A 1 217 ? -2.616 -6.561 38.874 1.00 46.50 217 LEU A CA 1
ATOM 1758 C C . LEU A 1 217 ? -3.588 -7.449 38.091 1.00 46.50 217 LEU A C 1
ATOM 1760 O O . LEU A 1 217 ? -3.865 -7.226 36.912 1.00 46.50 217 LEU A O 1
ATOM 1764 N N . ALA A 1 218 ? -4.066 -8.496 38.761 1.00 46.12 218 ALA A N 1
ATOM 1765 C CA . ALA A 1 218 ? -4.981 -9.492 38.228 1.00 46.12 218 ALA A CA 1
ATOM 1766 C C . ALA A 1 218 ? -6.408 -8.926 38.102 1.00 46.12 218 ALA A C 1
ATOM 1768 O O . ALA A 1 218 ? -7.182 -8.949 39.055 1.00 46.12 218 ALA A O 1
ATOM 1769 N N . GLY A 1 219 ? -6.762 -8.446 36.906 1.00 40.22 219 GLY A N 1
ATOM 1770 C CA . GLY A 1 219 ? -8.148 -8.186 36.499 1.00 40.22 219 GLY A CA 1
ATOM 1771 C C . GLY A 1 219 ? -8.891 -7.087 37.285 1.00 40.22 219 GLY A C 1
ATOM 1772 O O . GLY A 1 219 ? -8.315 -6.417 38.141 1.00 40.22 219 GLY A O 1
ATOM 1773 N N . PRO A 1 220 ? -10.193 -6.874 37.002 1.00 40.84 220 PRO A N 1
ATOM 1774 C CA . PRO A 1 220 ? -11.000 -5.812 37.621 1.00 40.84 220 PRO A CA 1
ATOM 1775 C C . PRO A 1 220 ? -11.167 -5.955 39.148 1.00 40.84 220 PRO A C 1
ATOM 1777 O O . PRO A 1 220 ? -11.649 -5.031 39.794 1.00 40.84 220 PRO A O 1
ATOM 1780 N N . ALA A 1 221 ? -10.727 -7.077 39.728 1.00 36.16 221 ALA A N 1
ATOM 1781 C CA . ALA A 1 221 ? -10.726 -7.369 41.161 1.00 36.16 221 ALA A CA 1
ATOM 1782 C C . ALA A 1 221 ? -9.325 -7.279 41.811 1.00 36.16 221 ALA A C 1
ATOM 1784 O O . ALA A 1 221 ? -9.091 -7.878 42.859 1.00 36.16 221 ALA A O 1
ATOM 1785 N N . GLY A 1 222 ? -8.382 -6.539 41.217 1.00 38.16 222 GLY A N 1
ATOM 1786 C CA . GLY A 1 222 ? -7.046 -6.292 41.774 1.00 38.16 222 GLY A CA 1
ATOM 1787 C C . GLY A 1 222 ? -7.044 -5.376 43.007 1.00 38.16 222 GLY A C 1
ATOM 1788 O O . GLY A 1 222 ? -6.442 -4.305 42.984 1.00 38.16 222 GLY A O 1
ATOM 1789 N N . ALA A 1 223 ? -7.718 -5.779 44.085 1.00 45.47 223 ALA A N 1
ATOM 1790 C CA . ALA A 1 223 ? -7.648 -5.128 45.387 1.00 45.47 223 ALA A CA 1
ATOM 1791 C C . ALA A 1 223 ? -6.389 -5.593 46.136 1.00 45.47 223 ALA A C 1
ATOM 1793 O O . ALA A 1 223 ? -6.348 -6.689 46.692 1.00 45.47 2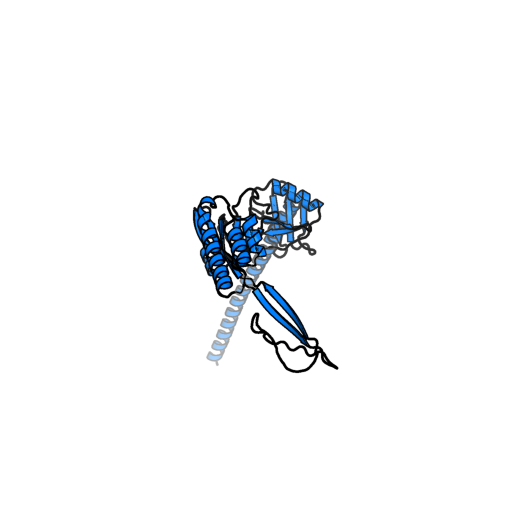23 ALA A O 1
ATOM 1794 N N . VAL A 1 224 ? -5.362 -4.743 46.204 1.00 47.62 224 VAL A N 1
ATOM 1795 C CA . VAL A 1 224 ? -4.272 -4.925 47.175 1.00 47.62 224 VAL A CA 1
ATOM 1796 C C . VAL A 1 224 ? -4.778 -4.457 48.543 1.00 47.62 224 VAL A C 1
ATOM 1798 O O . VAL A 1 224 ? -4.623 -3.295 48.917 1.00 47.62 224 VAL A O 1
ATOM 1801 N N . ILE A 1 225 ? -5.402 -5.364 49.299 1.00 39.34 225 ILE A N 1
ATOM 1802 C CA . ILE A 1 225 ? -5.563 -5.212 50.750 1.00 39.34 225 ILE A CA 1
ATOM 1803 C C . ILE A 1 225 ? -4.252 -5.680 51.389 1.00 39.34 225 ILE A C 1
ATOM 1805 O O . ILE A 1 225 ? -4.014 -6.868 51.576 1.00 39.34 225 ILE A O 1
ATOM 1809 N N . GLY A 1 226 ? -3.382 -4.719 51.696 1.00 34.97 226 GLY A N 1
ATOM 1810 C CA . GLY A 1 226 ? -2.181 -4.904 52.505 1.00 34.97 226 GLY A CA 1
ATOM 1811 C C . GLY A 1 226 ? -2.218 -3.939 53.684 1.00 34.97 226 GLY A C 1
ATOM 1812 O O . GLY A 1 226 ? -2.079 -2.728 53.528 1.00 34.97 226 GLY A O 1
ATOM 1813 N N . SER A 1 227 ? -2.455 -4.484 54.868 1.00 35.22 227 SER A N 1
ATOM 1814 C CA . SER A 1 227 ? -2.575 -3.821 56.165 1.00 35.22 227 SER A CA 1
ATOM 1815 C C . SER A 1 227 ? -1.391 -2.904 56.520 1.00 35.22 227 SER A C 1
ATOM 1817 O O . SER A 1 227 ? -0.376 -3.380 57.014 1.00 35.22 227 SER A O 1
ATOM 1819 N N . ALA A 1 228 ? -1.528 -1.585 56.345 1.00 35.50 228 ALA A N 1
ATOM 1820 C CA . ALA A 1 228 ? -0.884 -0.564 57.187 1.00 35.50 228 ALA A CA 1
ATOM 1821 C C . ALA A 1 228 ? -1.380 0.846 56.823 1.00 35.50 228 ALA A C 1
ATOM 1823 O O . ALA A 1 228 ? -1.023 1.406 55.791 1.00 35.50 228 ALA A O 1
ATOM 1824 N N . ARG A 1 229 ? -2.202 1.412 57.714 1.00 38.56 229 ARG A N 1
ATOM 1825 C CA . ARG A 1 229 ? -2.474 2.843 57.954 1.00 38.56 229 ARG A CA 1
ATOM 1826 C C . ARG A 1 229 ? -2.021 3.836 56.854 1.00 38.56 229 ARG A C 1
ATOM 1828 O O . ARG A 1 229 ? -0.847 4.176 56.749 1.00 38.56 229 ARG A O 1
ATOM 1835 N N . LYS A 1 230 ? -3.002 4.424 56.154 1.00 39.56 230 LYS A N 1
ATOM 1836 C CA . LYS A 1 230 ? -2.967 5.784 55.566 1.00 39.56 230 LYS A CA 1
ATOM 1837 C C . LYS A 1 230 ? -1.777 6.110 54.631 1.00 39.56 230 LYS A C 1
ATOM 1839 O O . LYS A 1 230 ? -1.233 7.210 54.700 1.00 39.56 230 LYS A O 1
ATOM 1844 N N . ARG A 1 231 ? -1.388 5.203 53.728 1.00 45.16 231 ARG A N 1
ATOM 1845 C CA . ARG A 1 231 ? -0.455 5.514 52.622 1.00 45.16 231 ARG A CA 1
ATOM 1846 C C . ARG A 1 231 ? -1.237 5.827 51.340 1.00 45.16 231 ARG A C 1
ATOM 1848 O O . ARG A 1 231 ? -2.078 5.032 50.935 1.00 45.16 231 ARG A O 1
ATOM 1855 N N . LYS A 1 232 ? -0.981 6.985 50.713 1.00 43.94 232 LYS A N 1
ATOM 1856 C CA . LYS A 1 232 ? -1.545 7.339 49.396 1.00 43.94 232 LYS A CA 1
ATOM 1857 C C . LYS A 1 232 ? -0.825 6.518 48.323 1.00 43.94 232 LYS A C 1
ATOM 1859 O O . LYS A 1 232 ? 0.376 6.686 48.121 1.00 43.94 232 LYS A O 1
ATOM 1864 N N . SER A 1 233 ? -1.558 5.628 47.666 1.00 47.78 233 SER A N 1
ATOM 1865 C CA . SER A 1 233 ? -1.111 4.924 46.466 1.00 47.78 233 SER A CA 1
ATOM 1866 C C . SER A 1 233 ? -1.869 5.491 45.271 1.00 47.78 233 SER A C 1
ATOM 1868 O O . SER A 1 233 ? -3.092 5.620 45.327 1.00 47.78 233 SER A O 1
ATOM 1870 N N . THR A 1 234 ? -1.147 5.857 44.214 1.00 48.66 234 THR A N 1
ATOM 1871 C CA . THR A 1 234 ? -1.734 6.301 42.946 1.00 48.66 234 THR A CA 1
ATOM 1872 C C . THR A 1 234 ? -1.463 5.215 41.916 1.00 48.66 234 THR A C 1
ATOM 1874 O O . THR A 1 234 ? -0.311 4.980 41.551 1.00 48.66 234 THR A O 1
ATOM 1877 N N . THR A 1 235 ? -2.519 4.545 41.456 1.00 47.28 235 THR A N 1
ATOM 1878 C CA . THR A 1 235 ? -2.436 3.577 40.356 1.00 47.28 235 THR A CA 1
ATOM 1879 C C . THR A 1 235 ? -2.870 4.264 39.069 1.00 47.28 235 THR A C 1
ATOM 1881 O O . THR A 1 235 ? -4.003 4.733 38.973 1.00 47.28 235 THR A O 1
ATOM 1884 N N . THR A 1 236 ? -1.980 4.340 38.081 1.00 51.84 236 THR A N 1
ATOM 1885 C CA . THR A 1 236 ? -2.322 4.774 36.724 1.00 51.84 236 THR A CA 1
ATOM 1886 C C . THR A 1 236 ? -2.468 3.548 35.827 1.00 51.84 236 THR A C 1
ATOM 1888 O O . THR A 1 236 ? -1.555 2.735 35.685 1.00 51.84 236 THR A O 1
ATOM 1891 N N . THR A 1 237 ? -3.654 3.402 35.236 1.00 54.16 237 THR A N 1
ATOM 1892 C CA . THR A 1 237 ? -3.941 2.366 34.238 1.00 54.16 237 THR A CA 1
ATOM 1893 C C . THR A 1 237 ? -3.753 2.980 32.859 1.00 54.16 237 THR A C 1
ATOM 1895 O O . THR A 1 237 ? -4.397 3.979 32.543 1.00 54.16 237 THR A O 1
ATOM 1898 N N . SER A 1 238 ? -2.880 2.400 32.038 1.00 61.03 238 SER A N 1
ATOM 1899 C CA . SER A 1 238 ? -2.715 2.798 30.638 1.00 61.03 238 SER A CA 1
ATOM 1900 C C . SER A 1 238 ? -3.115 1.639 29.737 1.00 61.03 238 SER A C 1
ATOM 1902 O O . SER A 1 238 ? -2.541 0.554 29.823 1.00 61.03 238 SER A O 1
ATOM 1904 N N . THR A 1 239 ? -4.115 1.862 28.886 1.00 68.88 239 THR A N 1
ATOM 1905 C CA . THR A 1 239 ? -4.573 0.879 27.897 1.00 68.88 239 THR A CA 1
ATOM 1906 C C . THR A 1 239 ? -4.122 1.333 26.518 1.00 68.88 239 THR A C 1
ATOM 1908 O O . THR A 1 239 ? -4.452 2.438 26.090 1.00 68.88 239 THR A O 1
ATOM 1911 N N . LYS A 1 240 ? -3.362 0.488 25.818 1.00 77.88 240 LYS A N 1
ATOM 1912 C CA . LYS A 1 240 ? -2.849 0.762 24.473 1.00 77.88 240 LYS A CA 1
ATOM 1913 C C . LYS A 1 240 ? -3.305 -0.321 23.505 1.00 77.88 240 LYS A C 1
ATOM 1915 O O . LYS A 1 240 ? -3.169 -1.509 23.783 1.00 77.88 240 LYS A O 1
ATOM 1920 N N . GLU A 1 241 ? -3.829 0.090 22.358 1.00 83.38 241 GLU A N 1
ATOM 1921 C CA . GLU A 1 241 ? -4.192 -0.829 21.280 1.00 83.38 241 GLU A CA 1
ATOM 1922 C C . GLU A 1 241 ? -2.950 -1.546 20.723 1.00 83.38 241 GLU A C 1
ATOM 1924 O O . GLU A 1 241 ? -1.878 -0.948 20.576 1.00 83.38 241 GLU A O 1
ATOM 1929 N N . LYS A 1 242 ? -3.101 -2.833 20.405 1.00 86.06 242 LYS A N 1
ATOM 1930 C CA . LYS A 1 242 ? -2.118 -3.627 19.669 1.00 86.06 242 LYS A CA 1
ATOM 1931 C C . LYS A 1 242 ? -2.591 -3.837 18.230 1.00 86.06 242 LYS A C 1
ATOM 1933 O O . LYS A 1 242 ? -3.784 -4.065 18.014 1.00 86.06 242 LYS A O 1
ATOM 1938 N N . PRO A 1 243 ? -1.663 -3.862 17.258 1.00 87.06 243 PRO A N 1
ATOM 1939 C CA . PRO A 1 243 ? -2.020 -4.228 15.900 1.00 87.06 243 PRO A CA 1
ATOM 1940 C C . PRO A 1 243 ? -2.627 -5.635 15.906 1.00 87.06 243 PRO A C 1
ATOM 1942 O O . PRO A 1 243 ? -2.104 -6.553 16.543 1.00 87.06 243 PRO A O 1
ATOM 1945 N N . SER A 1 244 ? -3.764 -5.775 15.240 1.00 89.94 244 SER A N 1
ATOM 1946 C CA . SER A 1 244 ? -4.584 -6.984 15.223 1.00 89.94 244 SER A CA 1
ATOM 1947 C C . SER A 1 244 ? -4.935 -7.345 13.783 1.00 89.94 244 SER A C 1
ATOM 1949 O O . SER A 1 244 ? -4.856 -6.502 12.888 1.00 89.94 244 SER A O 1
ATOM 1951 N N . TYR A 1 245 ? -5.285 -8.605 13.539 1.00 92.25 245 TYR A N 1
ATOM 1952 C CA . TYR A 1 245 ? -5.681 -9.033 12.202 1.00 92.25 245 TYR A CA 1
ATOM 1953 C C . TYR A 1 245 ? -7.110 -8.575 11.892 1.00 92.25 245 TYR A C 1
ATOM 1955 O O . TYR A 1 245 ? -8.028 -8.858 12.660 1.00 92.25 245 TYR A O 1
ATOM 1963 N N . ALA A 1 246 ? -7.281 -7.878 10.770 1.00 94.50 246 ALA A N 1
ATOM 1964 C CA . ALA A 1 246 ? -8.565 -7.657 10.117 1.00 94.50 246 ALA A CA 1
ATOM 1965 C C . ALA A 1 246 ? -8.682 -8.608 8.926 1.00 94.50 246 ALA A C 1
ATOM 1967 O O . ALA A 1 246 ? -7.716 -8.764 8.177 1.00 94.50 246 ALA A O 1
ATOM 1968 N N . MET A 1 247 ? -9.851 -9.216 8.749 1.00 96.81 247 MET A N 1
ATOM 1969 C CA . MET A 1 247 ? -10.154 -10.053 7.593 1.00 96.81 247 MET A CA 1
ATOM 1970 C C . MET A 1 247 ? -10.899 -9.218 6.559 1.00 96.81 247 MET A C 1
ATOM 1972 O O . MET A 1 247 ? -11.905 -8.600 6.893 1.00 96.81 247 MET A O 1
ATOM 1976 N N . MET A 1 248 ? -10.403 -9.163 5.327 1.00 95.81 248 MET A N 1
ATOM 1977 C CA . MET A 1 248 ? -11.030 -8.448 4.217 1.00 95.81 248 MET A CA 1
ATOM 1978 C C . MET A 1 248 ? -11.487 -9.429 3.148 1.00 95.81 248 MET A C 1
ATOM 1980 O O . MET A 1 248 ? -10.692 -10.249 2.705 1.00 95.81 248 MET A O 1
ATOM 1984 N N . THR A 1 249 ? -12.708 -9.255 2.655 1.00 95.88 249 THR A N 1
ATOM 1985 C CA . THR A 1 249 ? -13.202 -9.974 1.477 1.00 95.88 249 THR A CA 1
ATOM 1986 C C . THR A 1 249 ? -13.069 -9.074 0.258 1.00 95.88 249 THR A C 1
ATOM 1988 O O . THR A 1 249 ? -13.718 -8.021 0.167 1.00 95.88 249 THR A O 1
ATOM 1991 N N . LEU A 1 250 ? -12.206 -9.478 -0.671 1.00 95.56 250 LEU A N 1
ATOM 1992 C CA . LEU A 1 250 ? -11.908 -8.769 -1.909 1.00 95.56 250 LEU A CA 1
ATOM 1993 C C . LEU A 1 250 ? -12.527 -9.496 -3.099 1.00 95.56 250 LEU A C 1
ATOM 1995 O O . LEU A 1 250 ? -12.548 -10.720 -3.126 1.00 95.56 250 LEU A O 1
ATOM 1999 N N . ILE A 1 251 ? -12.990 -8.742 -4.092 1.00 94.19 251 ILE A N 1
ATOM 2000 C CA . ILE A 1 251 ? -13.360 -9.260 -5.415 1.00 94.19 251 ILE A CA 1
ATOM 2001 C C . ILE A 1 251 ? -12.451 -8.604 -6.447 1.00 94.19 251 ILE A C 1
ATOM 2003 O O . ILE A 1 251 ? -12.402 -7.372 -6.507 1.00 94.19 251 ILE A O 1
ATOM 2007 N N . ASP A 1 252 ? -11.719 -9.401 -7.225 1.00 92.75 252 ASP A N 1
ATOM 2008 C CA . ASP A 1 252 ? -10.908 -8.886 -8.331 1.00 92.75 252 ASP A CA 1
ATOM 2009 C C . ASP A 1 252 ? -11.760 -8.550 -9.569 1.00 92.75 252 ASP A C 1
ATOM 2011 O O . ASP A 1 252 ? -12.945 -8.873 -9.649 1.00 92.75 252 ASP A O 1
ATOM 2015 N N . ASN A 1 253 ? -11.167 -7.868 -10.550 1.00 88.25 253 ASN A N 1
ATOM 2016 C CA . ASN A 1 253 ? -11.863 -7.507 -11.792 1.00 88.25 253 ASN A CA 1
ATOM 2017 C C . ASN A 1 253 ? -12.374 -8.710 -12.608 1.00 88.25 253 ASN A C 1
ATOM 2019 O O . ASN A 1 253 ? -13.252 -8.515 -13.445 1.00 88.25 253 ASN A O 1
ATOM 2023 N N . ASP A 1 254 ? -11.866 -9.918 -12.354 1.00 88.81 254 ASP A N 1
ATOM 2024 C CA . ASP A 1 254 ? -12.318 -11.152 -13.003 1.00 88.81 254 ASP A CA 1
ATOM 2025 C C . ASP A 1 254 ? -13.505 -11.791 -12.248 1.00 88.81 254 ASP A C 1
ATOM 2027 O O . ASP A 1 254 ? -14.036 -12.816 -12.670 1.00 88.81 254 ASP A O 1
ATOM 2031 N N . GLY A 1 255 ? -13.933 -11.191 -11.131 1.00 87.75 255 GLY A N 1
ATOM 2032 C CA . GLY A 1 255 ? -15.022 -11.672 -10.283 1.00 87.75 255 GLY A CA 1
ATOM 2033 C C . GLY A 1 255 ? -14.592 -12.685 -9.219 1.00 87.75 255 GLY A C 1
ATOM 2034 O O . GLY A 1 255 ? -15.448 -13.196 -8.496 1.00 87.75 255 GLY A O 1
ATOM 2035 N N . ASN A 1 256 ? -13.294 -12.971 -9.075 1.00 91.44 256 ASN A N 1
ATOM 2036 C CA . ASN A 1 256 ? -12.813 -13.926 -8.080 1.00 91.44 256 ASN A CA 1
ATOM 2037 C C . ASN A 1 256 ? -12.821 -13.296 -6.690 1.00 91.44 256 ASN A C 1
ATOM 2039 O O . ASN A 1 256 ? -12.210 -12.245 -6.471 1.00 91.44 256 ASN A O 1
ATOM 2043 N N . SER A 1 257 ? -13.470 -13.972 -5.744 1.00 93.94 257 SER A N 1
ATOM 2044 C CA . SER A 1 257 ? -13.476 -13.565 -4.343 1.00 93.94 257 SER A CA 1
ATOM 2045 C C . SER A 1 257 ? -12.304 -14.181 -3.578 1.00 93.94 257 SER A C 1
ATOM 2047 O O . SER A 1 257 ? -11.988 -15.353 -3.779 1.00 93.94 257 SER A O 1
ATOM 2049 N N . LYS A 1 258 ? -11.657 -13.384 -2.723 1.00 93.62 258 LYS A N 1
ATOM 2050 C CA . LYS A 1 258 ? -10.519 -13.777 -1.882 1.00 93.62 258 LYS A CA 1
ATOM 2051 C C . LYS A 1 258 ? -10.655 -13.181 -0.489 1.00 93.62 258 LYS A C 1
ATOM 2053 O O . LYS A 1 258 ? -10.922 -11.982 -0.366 1.00 93.62 258 LYS A O 1
ATOM 2058 N N . ASP A 1 259 ? -10.397 -13.987 0.532 1.00 93.94 259 ASP A N 1
ATOM 2059 C CA . ASP A 1 259 ? -10.379 -13.543 1.923 1.00 93.94 259 ASP A CA 1
ATOM 2060 C C . ASP A 1 259 ? -8.938 -13.364 2.396 1.00 93.94 259 ASP A C 1
ATOM 2062 O O . ASP A 1 259 ? -8.135 -14.293 2.407 1.00 93.94 259 ASP A O 1
ATOM 2066 N N . VAL A 1 260 ? -8.591 -12.137 2.775 1.00 95.94 260 VAL A N 1
ATOM 2067 C CA . VAL A 1 260 ? -7.210 -11.749 3.065 1.00 95.94 260 VAL A CA 1
ATOM 2068 C C . VAL A 1 260 ? -7.090 -11.099 4.432 1.00 95.94 260 VAL A C 1
ATOM 2070 O O . VAL A 1 260 ? -7.841 -10.193 4.793 1.00 95.94 260 VAL A O 1
ATOM 2073 N N . ALA A 1 261 ? -6.093 -11.533 5.195 1.00 95.44 261 ALA A N 1
ATOM 2074 C CA . ALA A 1 261 ? -5.786 -10.986 6.501 1.00 95.44 261 ALA A CA 1
ATOM 2075 C C . ALA A 1 261 ? -4.783 -9.835 6.376 1.00 95.44 261 ALA A C 1
ATOM 2077 O O . ALA A 1 261 ? -3.735 -9.966 5.737 1.00 95.44 261 ALA A O 1
ATOM 2078 N N . ILE A 1 262 ? -5.065 -8.725 7.056 1.00 96.00 262 ILE A N 1
ATOM 2079 C CA . ILE A 1 262 ? -4.123 -7.618 7.237 1.00 96.00 262 ILE A CA 1
ATOM 2080 C C . ILE A 1 262 ? -3.892 -7.343 8.718 1.00 96.00 262 ILE A C 1
ATOM 2082 O O . ILE A 1 262 ? -4.821 -7.353 9.517 1.00 96.00 262 ILE A O 1
ATOM 2086 N N . LEU A 1 263 ? -2.651 -7.060 9.092 1.00 93.88 263 LEU A N 1
ATOM 2087 C CA . LEU A 1 263 ? -2.279 -6.604 10.423 1.00 93.88 263 LEU A CA 1
ATOM 2088 C C . LEU A 1 263 ? -2.416 -5.078 10.490 1.00 93.88 263 LEU A C 1
ATOM 2090 O O . LEU A 1 263 ? -1.733 -4.352 9.762 1.00 93.88 263 LEU A O 1
ATOM 2094 N N . THR A 1 264 ? -3.320 -4.584 11.336 1.00 92.56 264 THR A N 1
ATOM 2095 C CA . THR A 1 264 ? -3.696 -3.164 11.353 1.00 92.56 264 THR A CA 1
ATOM 2096 C C . THR A 1 264 ? -4.296 -2.717 12.698 1.00 92.56 264 THR A C 1
ATOM 2098 O O . THR A 1 264 ? -4.360 -3.499 13.645 1.00 92.56 264 THR A O 1
ATOM 2101 N N . TYR A 1 265 ? -4.703 -1.449 12.795 1.00 90.75 265 TYR A N 1
ATOM 2102 C CA . TYR A 1 265 ? -5.346 -0.837 13.968 1.00 90.75 265 TYR A CA 1
ATOM 2103 C C . TYR A 1 265 ? -6.785 -0.401 13.645 1.00 90.75 265 TYR A C 1
ATOM 2105 O O . TYR A 1 265 ? -7.145 -0.213 12.480 1.00 90.75 265 TYR A O 1
ATOM 2113 N N . GLN A 1 266 ? -7.592 -0.138 14.670 1.00 87.88 266 GLN A N 1
ATOM 2114 C CA . GLN A 1 266 ? -8.991 0.277 14.561 1.00 87.88 266 GLN A CA 1
ATOM 2115 C C . GLN A 1 266 ? -9.166 1.526 13.696 1.00 87.88 266 GLN A C 1
ATOM 2117 O O . GLN A 1 266 ? -10.064 1.586 12.854 1.00 87.88 266 GLN A O 1
ATOM 2122 N N . SER A 1 267 ? -8.297 2.525 13.865 1.00 87.38 267 SER A N 1
ATOM 2123 C CA . SER A 1 267 ? -8.333 3.760 13.070 1.00 87.38 267 SER A CA 1
ATOM 2124 C C . SER A 1 267 ? -8.157 3.489 11.572 1.00 87.38 267 SER A C 1
ATOM 2126 O O . SER A 1 267 ? -8.844 4.085 10.742 1.00 87.38 267 SER A O 1
ATOM 2128 N N . SER A 1 268 ? -7.287 2.539 11.230 1.00 90.75 268 SER A N 1
ATOM 2129 C CA . SER A 1 268 ? -7.015 2.127 9.855 1.00 90.75 268 SER A CA 1
ATOM 2130 C C . SER A 1 268 ? -8.184 1.340 9.264 1.00 90.75 268 SER A C 1
ATOM 2132 O O . SER A 1 268 ? -8.593 1.614 8.140 1.00 90.75 268 SER A O 1
ATOM 2134 N N . VAL A 1 269 ? -8.798 0.439 10.036 1.00 92.25 269 VAL A N 1
ATOM 2135 C CA . VAL A 1 269 ? -10.023 -0.270 9.621 1.00 92.25 269 VAL A CA 1
ATOM 2136 C C . VAL A 1 269 ? -11.169 0.705 9.372 1.00 92.25 269 VAL A C 1
ATOM 2138 O O . VAL A 1 269 ? -11.858 0.591 8.360 1.00 92.25 269 VAL A O 1
ATOM 2141 N N . ASN A 1 270 ? -11.355 1.702 10.241 1.00 91.06 270 ASN A N 1
ATOM 2142 C CA . ASN A 1 270 ? -12.372 2.737 10.045 1.00 91.06 270 ASN A CA 1
ATOM 2143 C C . ASN A 1 270 ? -12.128 3.516 8.746 1.00 91.06 270 ASN A C 1
ATOM 2145 O O . ASN A 1 270 ? -13.059 3.726 7.967 1.00 91.06 270 ASN A O 1
ATOM 2149 N N . PHE A 1 271 ? -10.876 3.889 8.472 1.00 88.88 271 PHE A N 1
ATOM 2150 C CA . PHE A 1 271 ? -10.509 4.528 7.211 1.00 88.88 271 PHE A CA 1
ATOM 2151 C C . PHE A 1 271 ? -10.815 3.627 6.006 1.00 88.88 271 PHE A C 1
ATOM 2153 O O . PHE A 1 271 ? -11.449 4.077 5.047 1.00 88.88 271 PHE A O 1
ATOM 2160 N N . ILE A 1 272 ? -10.439 2.346 6.079 1.00 92.25 272 ILE A N 1
ATOM 2161 C CA . ILE A 1 272 ? -10.704 1.352 5.034 1.00 92.25 272 ILE A CA 1
ATOM 2162 C C . ILE A 1 272 ? -12.213 1.237 4.770 1.00 92.25 272 ILE A C 1
ATOM 2164 O O . ILE A 1 272 ? -12.647 1.337 3.622 1.00 92.25 272 ILE A O 1
ATOM 2168 N N . ARG A 1 273 ? -13.032 1.133 5.823 1.00 91.44 273 ARG A N 1
ATOM 2169 C CA . ARG A 1 273 ? -14.500 1.073 5.718 1.00 91.44 273 ARG A CA 1
ATOM 2170 C C . ARG A 1 273 ? -15.082 2.311 5.035 1.00 91.44 273 ARG A C 1
ATOM 2172 O O . ARG A 1 273 ? -15.890 2.187 4.122 1.00 91.44 273 ARG A O 1
ATOM 2179 N N . VAL A 1 274 ? -14.677 3.510 5.453 1.00 87.00 274 VAL A N 1
ATOM 2180 C CA . VAL A 1 274 ? -15.217 4.768 4.905 1.00 87.00 274 VAL A CA 1
ATOM 2181 C C . VAL A 1 274 ? -14.826 4.946 3.438 1.00 87.00 274 VAL A C 1
ATOM 2183 O O . VAL A 1 274 ? -15.640 5.370 2.609 1.00 87.00 274 VAL A O 1
ATOM 2186 N N . LYS A 1 275 ? -13.570 4.645 3.103 1.00 86.69 275 LYS A N 1
ATOM 2187 C CA . LYS A 1 275 ? -13.018 4.959 1.788 1.00 86.69 275 LYS A CA 1
ATOM 2188 C C . LYS A 1 275 ? -13.237 3.840 0.775 1.00 86.69 275 LYS A C 1
ATOM 2190 O O . LYS A 1 275 ? -13.640 4.153 -0.346 1.00 86.69 275 LYS A O 1
ATOM 2195 N N . PHE A 1 276 ? -13.044 2.578 1.142 1.00 89.94 276 PHE A N 1
ATOM 2196 C CA . PHE A 1 276 ? -12.915 1.462 0.195 1.00 89.94 276 PHE A CA 1
ATOM 2197 C C . PHE A 1 276 ? -14.111 0.505 0.174 1.00 89.94 276 PHE A C 1
ATOM 2199 O O . PHE A 1 276 ? -14.338 -0.124 -0.853 1.00 89.94 276 PHE A O 1
ATOM 2206 N N . LEU A 1 277 ? -14.899 0.412 1.251 1.00 90.94 277 LEU A N 1
ATOM 2207 C CA . LEU A 1 277 ? -16.018 -0.534 1.315 1.00 90.94 277 LEU A CA 1
ATOM 2208 C C . LEU A 1 277 ? -17.127 -0.176 0.312 1.00 90.94 277 LEU A C 1
ATOM 2210 O O . LEU A 1 277 ? -17.591 0.972 0.256 1.00 90.94 277 LEU A O 1
ATOM 2214 N N . SER A 1 278 ? -17.571 -1.171 -0.453 1.00 83.56 278 SER A N 1
ATOM 2215 C CA . SER A 1 278 ? -18.666 -1.034 -1.417 1.00 83.56 278 SER A CA 1
ATOM 2216 C C . SER A 1 278 ? -20.011 -1.277 -0.738 1.00 83.56 278 SER A C 1
ATOM 2218 O O . SER A 1 278 ? -20.225 -2.309 -0.111 1.00 83.56 278 SER A O 1
ATOM 2220 N N . ARG A 1 279 ? -20.930 -0.306 -0.835 1.00 69.38 279 ARG A N 1
ATOM 2221 C CA . ARG A 1 279 ? -22.248 -0.367 -0.171 1.00 69.38 279 ARG A CA 1
ATOM 2222 C C . ARG A 1 279 ? -23.314 -1.134 -0.958 1.00 69.38 279 ARG A C 1
ATOM 2224 O O . ARG A 1 279 ? -24.358 -1.430 -0.390 1.00 69.38 279 ARG A O 1
ATOM 2231 N N . GLU A 1 280 ? -23.059 -1.478 -2.218 1.00 58.69 280 GLU A N 1
ATOM 2232 C CA . GLU A 1 280 ? -24.042 -2.132 -3.100 1.00 58.69 280 GLU A CA 1
ATOM 2233 C C . GLU A 1 280 ? -24.469 -3.531 -2.616 1.00 58.69 280 GLU A C 1
ATOM 2235 O O . GLU A 1 280 ? -25.571 -3.968 -2.920 1.00 58.69 280 GLU A O 1
ATOM 2240 N N . ASN A 1 281 ? -23.684 -4.181 -1.747 1.00 47.03 281 ASN A N 1
ATOM 2241 C CA . ASN A 1 281 ? -24.011 -5.500 -1.186 1.00 47.03 281 ASN A CA 1
ATOM 2242 C C . ASN A 1 281 ? -24.696 -5.467 0.198 1.00 47.03 281 ASN A C 1
ATOM 2244 O O . ASN A 1 281 ? -24.954 -6.519 0.783 1.00 47.03 281 ASN A O 1
ATOM 2248 N N . GLN A 1 282 ? -25.059 -4.289 0.730 1.00 44.31 282 GLN A N 1
ATOM 2249 C CA . GLN A 1 282 ? -25.775 -4.200 2.018 1.00 44.31 282 GLN A CA 1
ATOM 2250 C C . GLN A 1 282 ? -27.235 -4.684 1.972 1.00 44.31 282 GLN A C 1
ATOM 2252 O O . GLN A 1 282 ? -27.871 -4.782 3.021 1.00 44.31 282 GLN A O 1
ATOM 2257 N N . ILE A 1 283 ? -27.769 -5.055 0.804 1.00 39.66 283 ILE A N 1
ATOM 2258 C CA . ILE A 1 283 ? -29.110 -5.657 0.719 1.00 39.66 283 ILE A CA 1
ATOM 2259 C C . ILE A 1 283 ? -29.135 -7.060 1.367 1.00 39.66 283 ILE A C 1
ATOM 2261 O O . ILE A 1 283 ? -30.169 -7.452 1.901 1.00 39.66 283 ILE A O 1
ATOM 2265 N N . ASN A 1 284 ? -27.987 -7.748 1.482 1.00 38.06 284 ASN A N 1
ATOM 2266 C CA . ASN A 1 284 ? -27.899 -9.075 2.115 1.00 38.06 284 ASN A CA 1
ATOM 2267 C C . ASN A 1 284 ? -27.229 -9.087 3.506 1.00 38.06 284 ASN A C 1
ATOM 2269 O O . ASN A 1 284 ? -27.164 -10.134 4.145 1.00 38.06 284 ASN A O 1
ATOM 2273 N N . SER A 1 285 ? -26.771 -7.941 4.032 1.00 39.62 285 SER A N 1
ATOM 2274 C CA . SER A 1 285 ? -26.061 -7.867 5.326 1.00 39.62 285 SER A CA 1
ATOM 2275 C C . SER A 1 285 ? -26.951 -7.506 6.524 1.00 39.62 285 SER A C 1
ATOM 2277 O O . SER A 1 285 ? -26.438 -7.162 7.590 1.00 39.62 285 SER A O 1
ATOM 2279 N N . LYS A 1 286 ? -28.284 -7.582 6.397 1.00 40.75 286 LYS A N 1
ATOM 2280 C CA . LYS A 1 286 ? -29.170 -7.518 7.576 1.00 40.75 286 LYS A CA 1
ATOM 2281 C C . LYS A 1 286 ? -28.969 -8.717 8.510 1.00 40.75 286 LYS A C 1
ATOM 2283 O O . LYS A 1 286 ? -29.244 -8.597 9.697 1.00 40.75 286 LYS A O 1
ATOM 2288 N N . THR A 1 287 ? -28.427 -9.825 8.006 1.00 40.72 287 THR A N 1
ATOM 2289 C CA . THR A 1 287 ? -28.219 -11.052 8.785 1.00 40.72 287 THR A CA 1
ATOM 2290 C C . THR A 1 287 ? -26.966 -10.996 9.668 1.00 40.72 287 THR A C 1
ATOM 2292 O O . THR A 1 287 ? -27.022 -11.456 10.801 1.00 40.72 287 THR A O 1
ATOM 2295 N N . SER A 1 288 ? -25.861 -10.367 9.237 1.00 43.16 288 SER A N 1
ATOM 2296 C CA . SER A 1 288 ? -24.631 -10.302 10.057 1.00 43.16 288 SER A CA 1
ATOM 2297 C C . SER A 1 288 ? -24.722 -9.297 11.208 1.00 43.16 288 SER A C 1
ATOM 2299 O O . SER A 1 288 ? -24.213 -9.560 12.292 1.00 43.16 288 SER A O 1
ATOM 2301 N N . MET A 1 289 ? -25.447 -8.187 11.021 1.00 46.25 289 MET A N 1
ATOM 2302 C CA . MET A 1 289 ? -25.708 -7.222 12.098 1.00 46.25 289 MET A CA 1
ATOM 2303 C C . MET A 1 289 ? -26.652 -7.801 13.168 1.00 46.25 289 MET A C 1
ATOM 2305 O O . MET A 1 289 ? -26.554 -7.437 14.338 1.00 46.25 289 MET A O 1
ATOM 2309 N N . PHE A 1 290 ? -27.542 -8.723 12.780 1.00 47.00 290 PHE A N 1
ATOM 2310 C CA . PHE A 1 290 ? -28.436 -9.430 13.701 1.00 47.00 290 PHE A CA 1
ATOM 2311 C C . PHE A 1 290 ? -27.710 -10.491 14.535 1.00 47.00 290 PHE A C 1
ATOM 2313 O O . PHE A 1 290 ? -28.049 -10.659 15.704 1.00 47.00 290 PHE A O 1
ATOM 2320 N N . ILE A 1 291 ? -26.706 -11.169 13.966 1.00 50.16 291 ILE A N 1
ATOM 2321 C CA . ILE A 1 291 ? -25.896 -12.163 14.687 1.00 50.16 291 ILE A CA 1
ATOM 2322 C C . ILE A 1 291 ? -25.067 -11.481 15.789 1.00 50.16 291 ILE A C 1
ATOM 2324 O O . ILE A 1 291 ? -25.130 -11.908 16.938 1.00 50.16 291 ILE A O 1
ATOM 2328 N N . ASP A 1 292 ? -24.397 -10.363 15.483 1.00 58.78 292 ASP A N 1
ATOM 2329 C CA . ASP A 1 292 ? -23.595 -9.614 16.471 1.00 58.78 292 ASP A CA 1
ATOM 2330 C C . ASP A 1 292 ? -24.478 -8.991 17.576 1.00 58.78 292 ASP A C 1
ATOM 2332 O O . ASP A 1 292 ? -24.181 -9.073 18.768 1.00 58.78 292 ASP A O 1
ATOM 2336 N N . SER A 1 293 ? -25.657 -8.470 17.203 1.00 66.69 293 SER A N 1
ATOM 2337 C CA . SER A 1 293 ? -26.626 -7.929 18.171 1.00 66.69 293 SER A CA 1
ATOM 2338 C C . SER A 1 293 ? -27.199 -9.010 19.097 1.00 66.69 293 SER A C 1
ATOM 2340 O O . SER A 1 293 ? -27.435 -8.744 20.275 1.00 66.69 293 SER A O 1
ATOM 2342 N N . ALA A 1 294 ? -27.422 -10.232 18.600 1.00 70.31 294 ALA A N 1
ATOM 2343 C CA . ALA A 1 294 ? -27.928 -11.344 19.406 1.00 70.31 294 ALA A CA 1
ATOM 2344 C C . ALA A 1 294 ? -26.892 -11.824 20.438 1.00 70.31 294 ALA A C 1
ATOM 2346 O O . ALA A 1 294 ? -27.242 -12.046 21.602 1.00 70.31 294 ALA A O 1
ATOM 2347 N N . ASP A 1 295 ? -25.621 -11.910 20.039 1.00 72.81 295 ASP A N 1
ATOM 2348 C CA . ASP A 1 295 ? -24.520 -12.293 20.926 1.00 72.81 295 ASP A CA 1
ATOM 2349 C C . ASP A 1 295 ? -24.257 -11.236 22.010 1.00 72.81 295 ASP A C 1
ATOM 2351 O O . ASP A 1 295 ? -23.994 -11.574 23.172 1.00 72.81 295 ASP A O 1
ATOM 2355 N N . GLU A 1 296 ? -24.377 -9.947 21.679 1.00 78.19 296 GLU A N 1
ATOM 2356 C CA . GLU A 1 296 ? -24.315 -8.871 22.671 1.00 78.19 296 GLU A CA 1
ATOM 2357 C C . GLU A 1 296 ? -25.511 -8.901 23.635 1.00 78.19 296 GLU A C 1
ATOM 2359 O O . GLU A 1 296 ? -25.311 -8.822 24.851 1.00 78.19 296 GLU A O 1
ATOM 2364 N N . ILE A 1 297 ? -26.738 -9.115 23.145 1.00 84.12 297 ILE A N 1
ATOM 2365 C CA . ILE A 1 297 ? -27.933 -9.260 23.999 1.00 84.12 297 ILE A CA 1
ATOM 2366 C C . ILE A 1 297 ? -27.780 -10.450 24.961 1.00 84.12 297 ILE A C 1
ATOM 2368 O O . ILE A 1 297 ? -28.135 -10.333 26.137 1.00 84.12 297 ILE A O 1
ATOM 2372 N N . ALA A 1 298 ? -27.195 -11.567 24.516 1.00 81.38 298 ALA A N 1
ATOM 2373 C CA . ALA A 1 298 ? -26.924 -12.724 25.371 1.00 81.38 298 ALA A CA 1
ATOM 2374 C C . ALA A 1 298 ? -25.905 -12.413 26.485 1.00 81.38 298 ALA A C 1
ATOM 2376 O O . ALA A 1 298 ? -26.064 -12.877 27.619 1.00 81.38 298 ALA A O 1
ATOM 2377 N N . LYS A 1 299 ? -24.880 -11.593 26.206 1.00 82.56 299 LYS A N 1
ATOM 2378 C CA . LYS A 1 299 ? -23.924 -11.118 27.226 1.00 82.56 299 LYS A CA 1
ATOM 2379 C C . LYS A 1 299 ? -24.600 -10.201 28.245 1.00 82.56 299 LYS A C 1
ATOM 2381 O O . LYS A 1 299 ? -24.416 -10.402 29.444 1.00 82.56 299 LYS A O 1
ATOM 2386 N N . PHE A 1 300 ? -25.419 -9.251 27.794 1.00 80.75 300 PHE A N 1
ATOM 2387 C CA . PHE A 1 300 ? -26.172 -8.370 28.692 1.00 80.75 300 PHE A CA 1
ATOM 2388 C C . PHE A 1 300 ? -27.201 -9.140 29.533 1.00 80.75 300 PHE A C 1
ATOM 2390 O O . PHE A 1 300 ? -27.383 -8.821 30.706 1.00 80.75 300 PHE A O 1
ATOM 2397 N N . LYS A 1 301 ? -27.807 -10.207 28.994 1.00 84.88 301 LYS A N 1
ATOM 2398 C CA . LYS A 1 301 ? -28.719 -11.070 29.758 1.00 84.88 301 LYS A CA 1
ATOM 2399 C C . LYS A 1 301 ? -27.997 -11.801 30.891 1.00 84.88 301 LYS A C 1
ATOM 2401 O O . LYS A 1 301 ? -28.497 -11.813 32.008 1.00 84.88 301 LYS A O 1
ATOM 2406 N N . LYS A 1 302 ? -26.780 -12.304 30.650 1.00 84.19 302 LYS A N 1
ATOM 2407 C CA . LYS A 1 302 ? -25.951 -12.889 31.719 1.00 84.19 302 LYS A CA 1
ATOM 2408 C C . LYS A 1 302 ? -25.616 -11.877 32.815 1.00 84.19 302 LYS A C 1
ATOM 2410 O O . LYS A 1 302 ? -25.644 -12.240 33.982 1.00 84.19 302 LYS A O 1
ATOM 2415 N N . LEU A 1 303 ? -25.331 -10.623 32.454 1.00 77.19 303 LEU A N 1
ATOM 2416 C CA . LEU A 1 303 ? -25.058 -9.565 33.434 1.00 77.19 303 LEU A CA 1
ATOM 2417 C C . LEU A 1 303 ? -26.282 -9.265 34.307 1.00 77.19 303 LEU A C 1
ATOM 2419 O O . LEU A 1 303 ? -26.138 -9.135 35.523 1.00 77.19 303 LEU A O 1
ATOM 2423 N N . LEU A 1 304 ? -27.472 -9.224 33.701 1.00 79.69 304 LEU A N 1
ATOM 2424 C CA . LEU A 1 304 ? -28.742 -9.090 34.415 1.00 79.69 304 LEU A CA 1
ATOM 2425 C C . LEU A 1 304 ? -28.977 -10.280 35.358 1.00 79.69 304 LEU A C 1
ATOM 2427 O O . LEU A 1 304 ? -29.299 -10.080 36.522 1.00 79.69 304 LEU A O 1
ATOM 2431 N N . ASP A 1 305 ? -28.746 -11.508 34.886 1.00 79.88 305 ASP A N 1
ATOM 2432 C CA . ASP A 1 305 ? -28.928 -12.725 35.691 1.00 79.88 305 ASP A CA 1
ATOM 2433 C C . ASP A 1 305 ? -27.927 -12.805 36.862 1.00 79.88 305 ASP A C 1
ATOM 2435 O O . ASP A 1 305 ? -28.224 -13.392 37.900 1.00 79.88 305 ASP A O 1
ATOM 2439 N N . THR A 1 306 ? -26.756 -12.171 36.733 1.00 81.56 306 THR A N 1
ATOM 2440 C CA . THR A 1 306 ? -25.781 -12.005 37.827 1.00 81.56 306 THR A CA 1
ATOM 2441 C C . THR A 1 306 ? -26.030 -10.776 38.713 1.00 81.56 306 THR A C 1
ATOM 2443 O O . THR A 1 306 ? -25.197 -10.480 39.567 1.00 81.56 306 THR A O 1
ATOM 2446 N N . ASN A 1 307 ? -27.140 -10.047 38.524 1.00 81.00 307 ASN A N 1
ATOM 2447 C CA . ASN A 1 307 ? -27.452 -8.776 39.199 1.00 81.00 307 ASN A CA 1
ATOM 2448 C C . ASN A 1 307 ? -26.346 -7.704 39.066 1.00 81.00 307 ASN A C 1
ATOM 2450 O O . ASN A 1 307 ? -26.177 -6.862 39.945 1.00 81.00 307 ASN A O 1
ATOM 2454 N N . ALA A 1 308 ? -25.576 -7.731 37.973 1.00 72.31 308 ALA A N 1
ATOM 2455 C CA . ALA A 1 308 ? -24.517 -6.758 37.697 1.00 72.31 308 ALA A CA 1
ATOM 2456 C C . ALA A 1 308 ? -25.038 -5.477 37.016 1.00 72.31 308 ALA A C 1
ATOM 2458 O O . ALA A 1 308 ? -24.341 -4.466 37.018 1.00 72.31 308 ALA A O 1
ATOM 2459 N N . ILE A 1 309 ? -26.239 -5.535 36.431 1.00 82.62 309 ILE A N 1
ATOM 2460 C CA . ILE A 1 309 ? -26.971 -4.416 35.811 1.00 82.62 309 ILE A CA 1
ATOM 2461 C C . ILE A 1 309 ? -28.451 -4.491 36.206 1.00 82.62 309 ILE A C 1
ATOM 2463 O O . ILE A 1 309 ? -28.930 -5.571 36.568 1.00 82.62 309 ILE A O 1
ATOM 2467 N N . THR A 1 310 ? -29.188 -3.381 36.106 1.00 81.06 310 THR A N 1
ATOM 2468 C CA . THR A 1 310 ? -30.640 -3.375 36.376 1.00 81.06 310 THR A CA 1
ATOM 2469 C C . THR A 1 310 ? -31.472 -3.764 35.148 1.00 81.06 310 THR A C 1
ATOM 2471 O O . THR A 1 310 ? -30.998 -3.768 34.006 1.00 81.06 310 THR A O 1
ATOM 2474 N N . GLN A 1 311 ? -32.752 -4.085 35.371 1.00 76.38 311 GLN A N 1
ATOM 2475 C CA . GLN A 1 311 ? -33.697 -4.406 34.297 1.00 76.38 311 GLN A CA 1
ATOM 2476 C C . GLN A 1 311 ? -33.887 -3.223 33.330 1.00 76.38 311 GLN A C 1
ATOM 2478 O O . GLN A 1 311 ? -34.012 -3.440 32.122 1.00 76.38 311 GLN A O 1
ATOM 2483 N N . GLU A 1 312 ? -33.874 -1.979 33.827 1.00 81.38 312 GLU A N 1
ATOM 2484 C CA . GLU A 1 312 ? -33.987 -0.790 32.974 1.00 81.38 312 GLU A CA 1
ATOM 2485 C C . GLU A 1 312 ? -32.758 -0.605 32.072 1.00 81.38 312 GLU A C 1
ATOM 2487 O O . GLU A 1 312 ? -32.898 -0.281 30.890 1.00 81.38 312 GLU A O 1
ATOM 2492 N N . GLU A 1 313 ? -31.555 -0.856 32.598 1.00 74.94 313 GLU A N 1
ATOM 2493 C CA . GLU A 1 313 ? -30.300 -0.761 31.841 1.00 74.94 313 GLU A CA 1
ATOM 2494 C C . GLU A 1 313 ? -30.217 -1.823 30.739 1.00 74.94 313 GLU A C 1
ATOM 2496 O O . GLU A 1 313 ? -29.782 -1.534 29.617 1.00 74.94 313 GLU A O 1
ATOM 2501 N N . PHE A 1 314 ? -30.694 -3.037 31.031 1.00 86.12 314 PHE A N 1
ATOM 2502 C CA . PHE A 1 314 ? -30.801 -4.115 30.052 1.00 86.12 314 PHE A CA 1
ATOM 2503 C C . PHE A 1 314 ? -31.751 -3.749 28.901 1.00 86.12 314 PHE A C 1
ATOM 2505 O O . PHE A 1 314 ? -31.377 -3.865 27.731 1.00 86.12 314 PHE A O 1
ATOM 2512 N N . GLU A 1 315 ? -32.958 -3.265 29.203 1.00 80.81 315 GLU A N 1
ATOM 2513 C CA . GLU A 1 315 ? -33.954 -2.911 28.180 1.00 80.81 315 GLU A CA 1
ATOM 2514 C C . GLU A 1 315 ? -33.523 -1.701 27.332 1.00 80.81 315 GLU A C 1
ATOM 2516 O O . GLU A 1 315 ? -33.728 -1.695 26.113 1.00 80.81 315 GLU A O 1
ATOM 2521 N N . ALA A 1 316 ? -32.855 -0.706 27.927 1.00 81.75 316 ALA A N 1
ATOM 2522 C CA . ALA A 1 316 ? -32.289 0.423 27.187 1.00 81.75 316 ALA A CA 1
ATOM 2523 C C . ALA A 1 316 ? -31.220 -0.032 26.178 1.00 81.75 316 ALA A C 1
ATOM 2525 O O . ALA A 1 316 ? -31.241 0.380 25.012 1.00 81.75 316 ALA A O 1
ATOM 2526 N N . LYS A 1 317 ? -30.315 -0.931 26.592 1.00 78.62 317 LYS A N 1
ATOM 2527 C CA . LYS A 1 317 ? -29.288 -1.496 25.705 1.00 78.62 317 LYS A CA 1
ATOM 2528 C C . LYS A 1 317 ? -29.875 -2.416 24.643 1.00 78.62 317 LYS A C 1
ATOM 2530 O O . LYS A 1 317 ? -29.484 -2.315 23.484 1.00 78.62 317 LYS A O 1
ATOM 2535 N N . LYS A 1 318 ? -30.863 -3.238 24.988 1.00 80.44 318 LYS A N 1
ATOM 2536 C CA . LYS A 1 318 ? -31.579 -4.102 24.040 1.00 80.44 318 LYS A CA 1
ATOM 2537 C C . LYS A 1 318 ? -32.267 -3.297 22.932 1.00 80.44 318 LYS A C 1
ATOM 2539 O O . LYS A 1 318 ? -32.127 -3.648 21.765 1.00 80.44 318 LYS A O 1
ATOM 2544 N N . LYS A 1 319 ? -32.948 -2.192 23.262 1.00 82.75 319 LYS A N 1
ATOM 2545 C CA . LYS A 1 319 ? -33.547 -1.289 22.257 1.00 82.75 319 LYS A CA 1
ATOM 2546 C C . LYS A 1 319 ? -32.493 -0.629 21.368 1.00 82.75 319 LYS A C 1
ATOM 2548 O O . LYS A 1 319 ? -32.663 -0.595 20.152 1.00 82.75 319 LYS A O 1
ATOM 2553 N N . GLN A 1 320 ? -31.380 -0.182 21.958 1.00 74.06 320 GLN A N 1
ATOM 2554 C CA . GLN A 1 320 ? -30.254 0.396 21.218 1.00 74.06 320 GLN A CA 1
ATOM 2555 C C . GLN A 1 320 ? -29.645 -0.605 20.218 1.00 74.06 320 GLN A C 1
ATOM 2557 O O . GLN A 1 320 ? -29.350 -0.233 19.083 1.00 74.06 320 GLN A O 1
ATOM 2562 N N . LEU A 1 321 ? -29.483 -1.868 20.626 1.00 76.62 321 LEU A N 1
ATOM 2563 C CA . LEU A 1 321 ? -28.919 -2.939 19.797 1.00 76.62 321 LEU A CA 1
ATOM 2564 C C . LEU A 1 321 ? -29.883 -3.401 18.697 1.00 76.62 321 LEU A C 1
ATOM 2566 O O . LEU A 1 321 ? -29.454 -3.679 17.582 1.00 76.62 321 LEU A O 1
ATOM 2570 N N . LEU A 1 322 ? -31.191 -3.408 18.971 1.00 77.19 322 LEU A N 1
ATOM 2571 C CA . LEU A 1 322 ? -32.223 -3.768 17.992 1.00 77.19 322 LEU A CA 1
ATOM 2572 C C . LEU A 1 322 ? -32.641 -2.607 17.069 1.00 77.19 322 LEU A C 1
ATOM 2574 O O . LEU A 1 322 ? -33.425 -2.833 16.150 1.00 77.19 322 LEU A O 1
ATOM 2578 N N . LYS A 1 323 ? -32.106 -1.391 17.278 1.00 66.31 323 LYS A N 1
ATOM 2579 C CA . LYS A 1 323 ? -32.460 -0.157 16.545 1.00 66.31 323 LYS A CA 1
ATOM 2580 C C . LYS A 1 323 ? -33.981 0.090 16.469 1.00 66.31 323 LYS A C 1
ATOM 2582 O O . LYS A 1 323 ? -34.485 0.453 15.405 1.00 66.31 323 LYS A O 1
ATOM 2587 N N . LEU A 1 324 ? -34.686 -0.151 17.578 1.00 47.47 324 LEU A N 1
ATOM 2588 C CA . LEU A 1 324 ? -36.134 0.063 17.727 1.00 47.47 324 LEU A CA 1
ATOM 2589 C C . LEU A 1 324 ? -36.485 1.481 18.175 1.00 47.47 324 LEU A C 1
ATOM 2591 O O . LEU A 1 324 ? -35.699 2.057 18.964 1.00 47.47 324 LEU A O 1
#

Sequence (324 aa):
MDHEITYVQNVIDVKSCIREKLNVMFFIIFIFIIGLCGFLIYRYKVNKNKFNKIMEHATVGAFNNDGSAYIAFDEENVYSNYFDNGETPRKIKDTVFYFAQDNTIGIILDQIYPITKIDNNLRNQFLEILKNYPASLATGNFIQVTFGQQSAEELKLSWTKAFLYKTNSNTKKFRITADLSRKEYTLVNIDFNPKYATTYNTVTQGRTGSAIAGGLLAGPAGAVIGSARKRKSTTTTSTKEKPSYAMMTLIDNDGNSKDVAILTYQSSVNFIRVKFLSRENQINSKTSMFIDSADEIAKFKKLLDTNAITQEEFEAKKKQLLKL